Protein AF-A0A960RGB6-F1 (afdb_monomer_lite)

Foldseek 3Di:
DWKKKKKKWKKWWAQWAADPDPQQAFFKFKWFAAPVRDTDPVFDTTQDGDHHGDDTDIGMFMGTHDPRGPDIDIDGDNSGPDTDMDIDPIDMDMDDDDPCLVVVLVVLLVVLLVLLVVLLVLLPVPPDPLSVQLSVLSVVLLVVLPDAPVVVVVVVVVVPPPPPPPPPPPPPPPDPDDPDDDDPPPPPPPPPPVVVVVVVVLVVLLQSLLSSLQSSLVSQVNRPPHDLVNSLVSQLVSLVSSLVSNCSRRGHNRDPVSSVSSNNSNVVSNVVVVVVVVVVVVVVVVVD

Secondary structure (DSSP, 8-state):
--EEEEEEEEEEEEEEE--SSTTSSEEEEEEEE-TT--B--SS--EEEEE-EEEEEEEEEEEEEEPTT--EEEEEEEE-SSEEEEEEEEEEEEEEEPPTTHHHHHHHHHHHHHHHHHHHHHHHHTT--HHHHHHHHHHHHHHHHHHS-HHHHHHHHHHHTS-----------PPP---TT----------SHHHHHHHHHHHHHHHHHHHHHHHHHHHHHHH-TT--HHHHHHHHHHHHHHHHHHHHTSTT----HHHHHHHHHHHHHHHHHHHHHHHHHHHHHHHH-

Radius of gyration: 25.42 Å; chains: 1; bounding box: 61×47×82 Å

Sequence (288 aa):
GARAVHVEADIQADSIHRGDVSWKAGRIAIGFRDDQGRENYRVPHYAAVVEGTKPWNHIRATLLLPEATTRLHLLAQNSGDSGVFSLRSLSLTQYRIRASHPWIVAGLLGLALALGGWIVHTGTLKGHVAGRVTLLLAMIIVMGTLVPQPWIEWGLHRLDRPEPQPHSMEHAAPAPSAPGEIPPPTQALAPTASLLKQETHKQTHFILFLALGLSAAVACRKAPTLSTRTCLAALILFAGITELLQGISITRTPRLLDWGIDLLGATLGVGLIWWLSRIHRSISDAAS

pLDDT: mean 86.67, std 13.14, range [46.53, 98.44]

Structure (mmCIF, N/CA/C/O backbone):
data_AF-A0A960RGB6-F1
#
_entry.id   AF-A0A960RGB6-F1
#
loop_
_atom_site.group_PDB
_atom_site.id
_atom_site.type_symbol
_atom_site.label_atom_id
_atom_site.label_alt_id
_atom_site.label_comp_id
_atom_site.label_asym_id
_atom_site.label_entity_id
_atom_site.label_seq_id
_atom_site.pdbx_PDB_ins_code
_atom_site.Cartn_x
_atom_site.Cartn_y
_atom_site.Cartn_z
_atom_site.occupancy
_atom_site.B_iso_or_equiv
_atom_site.auth_seq_id
_atom_site.auth_comp_id
_atom_site.auth_asym_id
_atom_site.auth_atom_id
_atom_site.pdbx_PDB_model_num
ATOM 1 N N . GLY A 1 1 ? 18.598 -16.410 5.044 1.00 66.38 1 GLY A N 1
ATOM 2 C CA . GLY A 1 1 ? 17.878 -15.145 5.288 1.00 66.38 1 GLY A CA 1
ATOM 3 C C . GLY A 1 1 ? 17.408 -14.601 3.962 1.00 66.38 1 GLY A C 1
ATOM 4 O O . GLY A 1 1 ? 18.181 -14.668 3.010 1.00 66.38 1 GLY A O 1
ATOM 5 N N . ALA A 1 2 ? 16.167 -14.123 3.895 1.00 81.88 2 ALA A N 1
ATOM 6 C CA . ALA A 1 2 ? 15.587 -13.610 2.660 1.00 81.88 2 ALA A CA 1
ATOM 7 C C . ALA A 1 2 ? 16.461 -12.496 2.054 1.00 81.88 2 ALA A C 1
ATOM 9 O O . ALA A 1 2 ? 17.034 -11.659 2.763 1.00 81.88 2 ALA A O 1
ATOM 10 N N . ARG A 1 3 ? 16.609 -12.538 0.729 1.00 93.06 3 ARG A N 1
ATOM 11 C CA . ARG A 1 3 ? 17.404 -11.589 -0.052 1.00 93.06 3 ARG A CA 1
ATOM 12 C C . ARG A 1 3 ? 16.455 -10.708 -0.850 1.00 93.06 3 ARG A C 1
ATOM 14 O O . ARG A 1 3 ? 15.431 -11.178 -1.335 1.00 93.06 3 ARG A O 1
ATOM 21 N N . ALA A 1 4 ? 16.820 -9.446 -0.996 1.00 93.88 4 ALA A N 1
ATOM 22 C CA . ALA A 1 4 ? 16.126 -8.509 -1.861 1.00 93.88 4 ALA A CA 1
ATOM 23 C C . ALA A 1 4 ? 17.141 -7.783 -2.744 1.00 93.88 4 ALA A C 1
ATOM 25 O O . ALA A 1 4 ? 18.336 -7.743 -2.439 1.00 93.88 4 ALA A O 1
ATOM 26 N N . VAL A 1 5 ? 16.668 -7.219 -3.842 1.00 94.88 5 VAL A N 1
ATOM 27 C CA . VAL A 1 5 ? 17.441 -6.334 -4.702 1.00 94.88 5 VAL A CA 1
ATOM 28 C C . VAL A 1 5 ? 16.667 -5.044 -4.876 1.00 94.88 5 VAL A C 1
ATOM 30 O O . VAL A 1 5 ? 15.458 -5.062 -5.092 1.00 94.88 5 VAL A O 1
ATOM 33 N N . HIS A 1 6 ? 17.370 -3.934 -4.736 1.00 94.75 6 HIS A N 1
ATOM 34 C CA . HIS A 1 6 ? 16.845 -2.610 -4.987 1.00 94.75 6 HIS A CA 1
ATOM 35 C C . HIS A 1 6 ? 17.339 -2.136 -6.341 1.00 94.75 6 HIS A C 1
ATOM 37 O O . HIS A 1 6 ? 18.532 -2.224 -6.638 1.00 94.75 6 HIS A O 1
ATOM 43 N N . VAL A 1 7 ? 16.404 -1.647 -7.137 1.00 95.19 7 VAL A N 1
ATOM 44 C CA . VAL A 1 7 ? 16.639 -1.026 -8.429 1.00 95.19 7 VAL A CA 1
ATOM 45 C C . VAL A 1 7 ? 16.315 0.444 -8.274 1.00 95.19 7 VAL A C 1
ATOM 47 O O . VAL A 1 7 ? 15.188 0.784 -7.914 1.00 95.19 7 VAL A O 1
ATOM 50 N N . GLU A 1 8 ? 17.277 1.298 -8.585 1.00 97.31 8 GLU A N 1
ATOM 51 C CA . GLU A 1 8 ? 17.050 2.731 -8.743 1.00 97.31 8 GLU A CA 1
ATOM 52 C C . GLU A 1 8 ? 17.470 3.137 -10.148 1.00 97.31 8 GLU A C 1
ATOM 54 O O . GLU A 1 8 ? 18.461 2.630 -10.674 1.00 97.31 8 GLU A O 1
ATOM 59 N N . ALA A 1 9 ? 16.705 4.023 -10.774 1.00 97.81 9 ALA A N 1
ATOM 60 C CA . ALA A 1 9 ? 17.062 4.587 -12.066 1.00 97.81 9 ALA A CA 1
ATOM 61 C C . ALA A 1 9 ? 16.282 5.870 -12.330 1.00 97.81 9 ALA A C 1
ATOM 63 O O . ALA A 1 9 ? 15.184 6.051 -11.807 1.00 97.81 9 ALA A O 1
ATOM 64 N N . ASP A 1 10 ? 16.797 6.708 -13.218 1.00 98.25 10 ASP A N 1
ATOM 65 C CA . ASP A 1 10 ? 15.974 7.708 -13.882 1.00 98.25 10 ASP A CA 1
ATOM 66 C C . ASP A 1 10 ? 15.532 7.134 -15.225 1.00 98.25 10 ASP A C 1
ATOM 68 O O . ASP A 1 10 ? 16.350 6.598 -15.978 1.00 98.25 10 ASP A O 1
ATOM 72 N N . ILE A 1 11 ? 14.242 7.245 -15.526 1.00 98.12 11 ILE A N 1
ATOM 73 C CA . ILE A 1 11 ? 13.658 6.776 -16.783 1.00 98.12 11 ILE A CA 1
ATOM 74 C C . ILE A 1 11 ? 12.935 7.907 -17.499 1.00 98.12 11 ILE A C 1
ATOM 76 O O . ILE A 1 11 ? 12.344 8.776 -16.862 1.00 98.12 11 ILE A O 1
ATOM 80 N N . GLN A 1 12 ? 12.940 7.864 -18.824 1.00 98.25 12 GLN A N 1
ATOM 81 C CA . GLN A 1 12 ? 12.146 8.730 -19.686 1.00 98.25 12 GLN A CA 1
ATOM 82 C C . GLN A 1 12 ? 11.522 7.873 -20.788 1.00 98.25 12 GLN A C 1
ATOM 84 O O . GLN A 1 12 ? 12.120 6.898 -21.248 1.00 98.25 12 GLN A O 1
ATOM 89 N N . ALA A 1 13 ? 10.316 8.237 -21.204 1.00 98.31 13 ALA A N 1
ATOM 90 C CA . ALA A 1 13 ? 9.649 7.626 -22.341 1.00 98.31 13 ALA A CA 1
ATOM 91 C C . ALA A 1 13 ? 9.277 8.710 -23.345 1.00 98.31 13 ALA A C 1
ATOM 93 O O . ALA A 1 13 ? 8.756 9.754 -22.956 1.00 98.31 13 ALA A O 1
ATOM 94 N N . ASP A 1 14 ? 9.523 8.452 -24.619 1.00 98.31 14 ASP A N 1
ATOM 95 C CA . ASP A 1 14 ? 9.034 9.280 -25.710 1.00 98.31 14 ASP A CA 1
ATOM 96 C C . ASP A 1 14 ? 8.179 8.425 -26.638 1.00 98.31 14 ASP A C 1
ATOM 98 O O . ASP A 1 14 ? 8.676 7.504 -27.288 1.00 98.31 14 ASP A O 1
ATOM 102 N N . SER A 1 15 ? 6.880 8.723 -26.664 1.00 97.25 15 SER A N 1
ATOM 103 C CA . SER A 1 15 ? 5.925 8.158 -27.613 1.00 97.25 15 SER A CA 1
ATOM 104 C C . SER A 1 15 ? 5.907 6.623 -27.628 1.00 97.25 15 SER A C 1
ATOM 106 O O . SER A 1 15 ? 5.752 6.005 -28.681 1.00 97.25 15 SER A O 1
ATOM 108 N N . ILE A 1 16 ? 6.076 5.989 -26.459 1.00 97.50 16 ILE A N 1
ATOM 109 C CA . ILE A 1 16 ? 6.018 4.527 -26.339 1.00 97.50 16 ILE A CA 1
ATOM 110 C C . ILE A 1 16 ? 4.572 4.067 -26.506 1.00 97.50 16 ILE A C 1
ATOM 112 O O . ILE A 1 16 ? 3.740 4.284 -25.622 1.00 97.50 16 ILE A O 1
ATOM 116 N N . HIS A 1 17 ? 4.284 3.378 -27.605 1.00 95.88 17 HIS A N 1
ATOM 117 C CA . HIS A 1 17 ? 2.985 2.746 -27.820 1.00 95.88 17 HIS A CA 1
ATOM 118 C C . HIS A 1 17 ? 3.019 1.326 -27.260 1.00 95.88 17 HIS A C 1
ATOM 120 O O . HIS A 1 17 ? 3.867 0.515 -27.638 1.00 95.88 17 HIS A O 1
ATOM 126 N N . ARG A 1 18 ? 2.123 1.038 -26.312 1.00 94.69 18 ARG A N 1
ATOM 127 C CA . ARG A 1 18 ? 1.995 -0.299 -25.729 1.00 94.69 18 ARG A CA 1
ATOM 128 C C . ARG A 1 18 ? 1.445 -1.264 -26.783 1.00 94.69 18 ARG A C 1
ATOM 130 O O . ARG A 1 18 ? 0.496 -0.911 -27.473 1.00 94.69 18 ARG A O 1
ATOM 137 N N . GLY A 1 19 ? 2.007 -2.468 -26.845 1.00 93.19 19 GLY A N 1
ATOM 138 C CA . GLY A 1 19 ? 1.494 -3.538 -27.697 1.00 93.19 19 GLY A CA 1
ATOM 139 C C . GLY A 1 19 ? 0.230 -4.218 -27.155 1.00 93.19 19 GLY A C 1
ATOM 140 O O . GLY A 1 19 ? -0.360 -3.815 -26.152 1.00 93.19 19 GLY A O 1
ATOM 141 N N . ASP A 1 20 ? -0.149 -5.314 -27.807 1.00 91.88 20 ASP A N 1
ATOM 142 C CA . ASP A 1 20 ? -1.336 -6.146 -27.527 1.00 91.88 20 ASP A CA 1
ATOM 143 C C . ASP A 1 20 ? -1.430 -6.739 -26.103 1.00 91.88 20 ASP A C 1
ATOM 145 O O . ASP A 1 20 ? -2.502 -7.155 -25.663 1.00 91.88 20 ASP A O 1
ATOM 149 N N . VAL A 1 21 ? -0.326 -6.782 -25.359 1.00 86.62 21 VAL A N 1
ATOM 150 C CA . VAL A 1 21 ? -0.258 -7.326 -23.999 1.00 86.62 21 VAL A CA 1
ATOM 151 C C . VAL A 1 21 ? 0.369 -6.326 -23.037 1.00 86.62 21 VAL A C 1
ATOM 153 O O . VAL A 1 21 ? 1.266 -5.562 -23.387 1.00 86.62 21 VAL A O 1
ATOM 156 N N . SER A 1 22 ? -0.062 -6.359 -21.773 1.00 82.19 22 SER A N 1
ATOM 157 C CA . SER A 1 22 ? 0.300 -5.354 -20.757 1.00 82.19 22 SER A CA 1
ATOM 158 C C . SER A 1 22 ? 1.802 -5.201 -20.496 1.00 82.19 22 SER A C 1
ATOM 160 O O . SER A 1 22 ? 2.228 -4.171 -19.982 1.00 82.19 22 SER A O 1
ATOM 162 N N . TRP A 1 23 ? 2.606 -6.208 -20.840 1.00 85.06 23 TRP A N 1
ATOM 163 C CA . TRP A 1 23 ? 4.056 -6.191 -20.669 1.00 85.06 23 TRP A CA 1
ATOM 164 C C . TRP A 1 23 ? 4.828 -5.687 -21.901 1.00 85.06 23 TRP A C 1
ATOM 166 O O . TRP A 1 23 ? 6.036 -5.462 -21.789 1.00 85.06 23 TRP A O 1
ATOM 176 N N . LYS A 1 24 ? 4.176 -5.495 -23.059 1.00 94.50 24 LYS A N 1
ATOM 177 C CA . LYS A 1 24 ? 4.778 -4.909 -24.269 1.00 94.50 24 LYS A CA 1
ATOM 178 C C . LYS A 1 24 ? 4.811 -3.383 -24.169 1.00 94.50 24 LYS A C 1
ATOM 180 O O . LYS A 1 24 ? 3.993 -2.687 -24.757 1.00 94.50 24 LYS A O 1
ATOM 185 N N . ALA A 1 25 ? 5.736 -2.866 -23.370 1.00 96.81 25 ALA A N 1
ATOM 186 C CA . ALA A 1 25 ? 5.971 -1.435 -23.181 1.00 96.81 25 ALA A CA 1
ATOM 187 C C . ALA A 1 25 ? 7.452 -1.181 -22.839 1.00 96.81 25 ALA A C 1
ATOM 189 O O . ALA A 1 25 ? 8.256 -2.122 -22.800 1.00 96.81 25 ALA A O 1
ATOM 190 N N . GLY A 1 26 ? 7.820 0.072 -22.558 1.00 97.25 26 GLY A N 1
ATOM 191 C CA . GLY A 1 26 ? 9.112 0.396 -21.951 1.00 97.25 26 GLY A CA 1
ATOM 192 C C . GLY A 1 26 ? 9.167 -0.171 -20.538 1.00 97.25 26 GLY A C 1
ATOM 193 O O . GLY A 1 26 ? 8.247 0.050 -19.753 1.00 97.25 26 GLY A O 1
ATOM 194 N N . ARG A 1 27 ? 10.197 -0.941 -20.189 1.00 96.75 27 ARG A N 1
ATOM 195 C CA . ARG A 1 27 ? 10.251 -1.611 -18.884 1.00 96.75 27 ARG A CA 1
ATOM 196 C C . ARG A 1 27 ? 11.660 -1.857 -18.381 1.00 96.75 27 ARG A C 1
ATOM 198 O O . ARG A 1 27 ? 12.585 -2.095 -19.156 1.00 96.75 27 ARG A O 1
ATOM 205 N N . ILE A 1 28 ? 11.770 -1.886 -17.055 1.00 97.00 28 ILE A N 1
ATOM 206 C CA . ILE A 1 28 ? 12.916 -2.433 -16.330 1.00 97.00 28 ILE A CA 1
ATOM 207 C C . ILE A 1 28 ? 12.434 -3.662 -15.575 1.00 97.00 28 ILE A C 1
ATOM 209 O O . ILE A 1 28 ? 11.488 -3.584 -14.788 1.00 97.00 28 ILE A O 1
ATOM 213 N N . ALA A 1 29 ? 13.083 -4.792 -15.814 1.00 96.06 29 ALA A N 1
ATOM 214 C CA . ALA A 1 29 ? 12.764 -6.070 -15.205 1.00 96.06 29 ALA A CA 1
ATOM 215 C C . ALA A 1 29 ? 14.023 -6.778 -14.696 1.00 96.06 29 ALA A C 1
ATOM 217 O O . ALA A 1 29 ? 15.129 -6.505 -15.154 1.00 96.06 29 ALA A O 1
ATOM 218 N N . ILE A 1 30 ? 13.851 -7.717 -13.773 1.00 95.69 30 ILE A N 1
ATOM 219 C CA . ILE A 1 30 ? 14.902 -8.606 -13.289 1.00 95.69 30 ILE A CA 1
ATOM 220 C C . ILE A 1 30 ? 14.533 -10.046 -13.628 1.00 95.69 30 ILE A C 1
ATOM 222 O O . ILE A 1 30 ? 13.601 -10.610 -13.070 1.00 95.69 30 ILE A O 1
ATOM 226 N N . GLY A 1 31 ? 15.296 -10.671 -14.516 1.00 95.25 31 GLY A N 1
ATOM 227 C CA . GLY A 1 31 ? 15.278 -12.116 -14.686 1.00 95.25 31 GLY A CA 1
ATOM 228 C C . GLY A 1 31 ? 15.978 -12.797 -13.511 1.00 95.25 31 GLY A C 1
ATOM 229 O O . GLY A 1 31 ? 17.135 -12.495 -13.212 1.00 95.25 31 GLY A O 1
ATOM 230 N N . PHE A 1 32 ? 15.287 -13.729 -12.860 1.00 95.75 32 PHE A N 1
ATOM 231 C CA . PHE A 1 32 ? 15.858 -14.597 -11.832 1.00 95.75 32 PHE A CA 1
ATOM 232 C C . PHE A 1 32 ? 16.220 -15.939 -12.466 1.00 95.75 32 PHE A C 1
ATOM 234 O O . PHE A 1 32 ? 15.347 -16.567 -13.063 1.00 95.75 32 PHE A O 1
ATOM 241 N N . ARG A 1 33 ? 17.475 -16.387 -12.340 1.00 97.12 33 ARG A N 1
ATOM 242 C CA . ARG A 1 33 ? 17.907 -17.717 -12.798 1.00 97.12 33 ARG A CA 1
ATOM 243 C C . ARG A 1 33 ? 18.400 -18.573 -11.640 1.00 97.12 33 ARG A C 1
ATOM 245 O O . ARG A 1 33 ? 19.120 -18.077 -10.766 1.00 97.12 33 ARG A O 1
ATOM 252 N N . ASP A 1 34 ? 18.007 -19.842 -11.646 1.00 96.06 34 ASP A N 1
ATOM 253 C CA . ASP A 1 34 ? 18.515 -20.846 -10.710 1.00 96.06 34 ASP A CA 1
ATOM 254 C C . ASP A 1 34 ? 19.891 -21.395 -11.130 1.00 96.06 34 ASP A C 1
ATOM 256 O O . ASP A 1 34 ? 20.494 -20.952 -12.111 1.00 96.06 34 ASP A O 1
ATOM 260 N N . ASP A 1 35 ? 20.445 -22.309 -10.336 1.00 96.56 35 ASP A N 1
ATOM 261 C CA . ASP A 1 35 ? 21.713 -23.001 -10.608 1.00 96.56 35 ASP A CA 1
ATOM 262 C C . ASP A 1 35 ? 21.696 -23.829 -11.905 1.00 96.56 35 ASP A C 1
ATOM 264 O O . ASP A 1 35 ? 22.734 -23.979 -12.549 1.00 96.56 35 ASP A O 1
ATOM 268 N N . GLN A 1 36 ? 20.518 -24.288 -12.331 1.00 96.94 36 GLN A N 1
ATOM 269 C CA . GLN A 1 36 ? 20.283 -24.980 -13.600 1.00 96.94 36 GLN A CA 1
ATOM 270 C C . GLN A 1 36 ? 20.091 -24.017 -14.784 1.00 96.94 36 GLN A C 1
ATOM 272 O O . GLN A 1 36 ? 19.893 -24.455 -15.916 1.00 96.94 36 GLN A O 1
ATOM 277 N N . GLY A 1 37 ? 20.144 -22.702 -14.548 1.00 95.50 37 GLY A N 1
ATOM 278 C CA . GLY A 1 37 ? 19.942 -21.677 -15.569 1.00 95.50 37 GLY A CA 1
ATOM 279 C C . GLY A 1 37 ? 18.481 -21.468 -15.975 1.00 95.50 37 GLY A C 1
ATOM 280 O O . GLY A 1 37 ? 18.232 -20.728 -16.927 1.00 95.50 37 GLY A O 1
ATOM 281 N N . ARG A 1 38 ? 17.516 -22.071 -15.269 1.00 95.81 38 ARG A N 1
ATOM 282 C CA . ARG A 1 38 ? 16.085 -21.901 -15.541 1.00 95.81 38 ARG A CA 1
ATOM 283 C C . ARG A 1 38 ? 15.617 -20.547 -15.037 1.00 95.81 38 ARG A C 1
ATOM 285 O O . ARG A 1 38 ? 15.926 -20.140 -13.917 1.00 95.81 38 ARG A O 1
ATOM 292 N N . GLU A 1 39 ? 14.841 -19.860 -15.863 1.00 94.38 39 GLU A N 1
ATOM 293 C CA . GLU A 1 39 ? 14.277 -18.559 -15.523 1.00 94.38 39 GLU A CA 1
ATOM 294 C C . GLU A 1 39 ? 13.015 -18.705 -14.667 1.00 94.38 39 GLU A C 1
ATOM 296 O O . GLU A 1 39 ? 12.155 -19.549 -14.924 1.00 94.38 39 GLU A O 1
ATOM 301 N N . ASN A 1 40 ? 12.882 -17.859 -13.646 1.00 91.50 40 ASN A N 1
ATOM 302 C CA . ASN A 1 40 ? 11.713 -17.814 -12.779 1.00 91.50 40 ASN A CA 1
ATOM 303 C C . ASN A 1 40 ? 10.983 -16.473 -12.907 1.00 91.50 40 ASN A C 1
ATOM 305 O O . ASN A 1 40 ? 11.293 -15.510 -12.212 1.00 91.50 40 ASN A O 1
ATOM 309 N N . TYR A 1 41 ? 9.957 -16.446 -13.755 1.00 87.62 41 TYR A N 1
ATOM 310 C CA . TYR A 1 41 ? 9.075 -15.288 -13.947 1.00 87.62 41 TYR A CA 1
ATOM 311 C C . TYR A 1 41 ? 7.794 -15.335 -13.101 1.00 87.62 41 TYR A C 1
ATOM 313 O O . TYR A 1 41 ? 6.915 -14.491 -13.268 1.00 87.62 41 TYR A O 1
ATOM 321 N N . ARG A 1 42 ? 7.652 -16.322 -12.200 1.00 85.81 42 ARG A N 1
ATOM 322 C CA . ARG A 1 42 ? 6.442 -16.487 -11.369 1.00 85.81 42 ARG A CA 1
ATOM 323 C C . ARG A 1 42 ? 6.375 -15.498 -10.211 1.00 85.81 42 ARG A C 1
ATOM 325 O O . ARG A 1 42 ? 5.312 -15.306 -9.630 1.00 85.81 42 ARG A O 1
ATOM 332 N N . VAL A 1 43 ? 7.509 -14.903 -9.860 1.00 86.12 43 VAL A N 1
ATOM 333 C CA . VAL A 1 43 ? 7.601 -13.863 -8.839 1.00 86.12 43 VAL A CA 1
ATOM 334 C C . VAL A 1 43 ? 7.574 -12.472 -9.483 1.00 86.12 43 VAL A C 1
ATOM 336 O O . VAL A 1 43 ? 7.924 -12.331 -10.661 1.00 86.12 43 VAL A O 1
ATOM 339 N N . PRO A 1 44 ? 7.169 -11.433 -8.734 1.00 87.25 44 PRO A N 1
ATOM 340 C CA . PRO A 1 44 ? 7.250 -10.053 -9.201 1.00 87.25 44 PRO A CA 1
ATOM 341 C C . PRO A 1 44 ? 8.674 -9.724 -9.645 1.00 87.25 44 PRO A C 1
ATOM 343 O O . PRO A 1 44 ? 9.620 -9.875 -8.874 1.00 87.25 44 PRO A O 1
ATOM 346 N N . HIS A 1 45 ? 8.816 -9.298 -10.897 1.00 92.81 45 HIS A N 1
ATOM 347 C CA . HIS A 1 45 ? 10.115 -9.085 -11.530 1.00 92.81 45 HIS A CA 1
ATOM 348 C C . HIS A 1 45 ? 10.227 -7.746 -12.261 1.00 92.81 45 HIS A C 1
ATOM 350 O O . HIS A 1 45 ? 11.272 -7.466 -12.832 1.00 92.81 45 HIS A O 1
ATOM 356 N N . TYR A 1 46 ? 9.192 -6.907 -12.257 1.00 92.88 46 TYR A N 1
ATOM 357 C CA . TYR A 1 46 ? 9.242 -5.581 -12.874 1.00 92.88 46 TYR A CA 1
ATOM 358 C C . TYR A 1 46 ? 9.606 -4.524 -11.833 1.00 92.88 46 TYR A C 1
ATOM 360 O O . TYR A 1 46 ? 8.950 -4.421 -10.801 1.00 92.88 46 TYR A O 1
ATOM 368 N N . ALA A 1 47 ? 10.637 -3.731 -12.119 1.00 93.50 47 ALA A N 1
ATOM 369 C CA . ALA A 1 47 ? 10.964 -2.530 -11.357 1.00 93.50 47 ALA A CA 1
ATOM 370 C C . ALA A 1 47 ? 10.181 -1.312 -11.869 1.00 93.50 47 ALA A C 1
ATOM 372 O O . ALA A 1 47 ? 9.777 -0.461 -11.082 1.00 93.50 47 ALA A O 1
ATOM 373 N N . ALA A 1 48 ? 9.943 -1.238 -13.182 1.00 94.31 48 ALA A N 1
ATOM 374 C CA . ALA A 1 48 ? 9.103 -0.213 -13.790 1.00 94.31 48 ALA A CA 1
ATOM 375 C C . ALA A 1 48 ? 8.515 -0.673 -15.126 1.00 94.31 48 ALA A C 1
ATOM 377 O O . ALA A 1 48 ? 9.134 -1.453 -15.852 1.00 94.31 48 ALA A O 1
ATOM 378 N N . VAL A 1 49 ? 7.346 -0.122 -15.453 1.00 94.00 49 VAL A N 1
ATOM 379 C CA . VAL A 1 49 ? 6.696 -0.200 -16.766 1.00 94.00 49 VAL A CA 1
ATOM 380 C C . VAL A 1 49 ? 6.228 1.211 -17.128 1.00 94.00 49 VAL A C 1
ATOM 382 O O . VAL A 1 49 ? 5.624 1.896 -16.300 1.00 94.00 49 VAL A O 1
ATOM 385 N N . VAL A 1 50 ? 6.538 1.671 -18.336 1.00 95.56 50 VAL A N 1
ATOM 386 C CA . VAL A 1 50 ? 6.248 3.019 -18.824 1.00 95.56 50 VAL A CA 1
ATOM 387 C C . VAL A 1 50 ? 5.716 2.982 -20.254 1.00 95.56 50 VAL A C 1
ATOM 389 O O . VAL A 1 50 ? 6.143 2.183 -21.083 1.00 95.56 50 VAL A O 1
ATOM 392 N N . GLU A 1 51 ? 4.772 3.874 -20.523 1.00 95.62 51 GLU A N 1
ATOM 393 C CA . GLU A 1 51 ? 4.098 4.052 -21.804 1.00 95.62 51 GLU A CA 1
ATOM 394 C C . GLU A 1 51 ? 3.860 5.539 -22.073 1.00 95.62 51 GLU A C 1
ATOM 396 O O . GLU A 1 51 ? 3.943 6.363 -21.151 1.00 95.62 51 GLU A O 1
ATOM 401 N N . GLY A 1 52 ? 3.529 5.854 -23.323 1.00 95.44 52 GLY A N 1
ATOM 402 C CA . GLY A 1 52 ? 3.328 7.208 -23.813 1.00 95.44 52 GLY A CA 1
ATOM 403 C C . GLY A 1 52 ? 4.608 8.037 -23.760 1.00 95.44 52 GLY A C 1
ATOM 404 O O . GLY A 1 52 ? 5.721 7.510 -23.824 1.00 95.44 52 GLY A O 1
ATOM 405 N N . THR A 1 53 ? 4.428 9.347 -23.622 1.00 96.62 53 THR A N 1
ATOM 406 C CA . THR A 1 53 ? 5.517 10.300 -23.404 1.00 96.62 53 THR A CA 1
ATOM 407 C C . THR A 1 53 ? 5.526 10.708 -21.940 1.00 96.62 53 THR A C 1
ATOM 409 O O . THR A 1 53 ? 4.552 11.271 -21.438 1.00 96.62 53 THR A O 1
ATOM 412 N N . LYS A 1 54 ? 6.625 10.426 -21.237 1.00 95.81 54 LYS A N 1
ATOM 413 C CA . LYS A 1 54 ? 6.835 10.833 -19.846 1.00 95.81 54 LYS A CA 1
ATOM 414 C C . LYS A 1 54 ? 8.186 11.524 -19.708 1.00 95.81 54 LYS A C 1
ATOM 416 O O . LYS A 1 54 ? 9.174 10.992 -20.219 1.00 95.81 54 LYS A O 1
ATOM 421 N N . PRO A 1 55 ? 8.255 12.670 -19.004 1.00 97.50 55 PRO A N 1
ATOM 422 C CA . PRO A 1 55 ? 9.531 13.306 -18.705 1.00 97.50 55 PRO A CA 1
ATOM 423 C C . PRO A 1 55 ? 10.391 12.392 -17.824 1.00 97.50 55 PRO A C 1
ATOM 425 O O . PRO A 1 55 ? 9.911 11.381 -17.304 1.00 97.50 55 PRO A O 1
ATOM 428 N N . TRP A 1 56 ? 11.656 12.772 -17.635 1.00 98.19 56 TRP A N 1
ATOM 429 C CA . TRP A 1 56 ? 12.538 12.093 -16.689 1.00 98.19 56 TRP A CA 1
ATOM 430 C C . TRP A 1 56 ? 11.870 11.966 -15.320 1.00 98.19 56 TRP A C 1
ATOM 432 O O . TRP A 1 56 ? 11.497 12.965 -14.707 1.00 98.19 56 TRP A O 1
ATOM 442 N N . ASN A 1 57 ? 11.747 10.732 -14.847 1.00 95.44 57 ASN A N 1
ATOM 443 C CA . ASN A 1 57 ? 11.238 10.416 -13.527 1.00 95.44 57 ASN A CA 1
ATOM 444 C C . ASN A 1 57 ? 12.173 9.431 -12.831 1.00 95.44 57 ASN A C 1
ATOM 446 O O . ASN A 1 57 ? 12.627 8.459 -13.437 1.00 95.44 57 ASN A O 1
ATOM 450 N N . HIS A 1 58 ? 12.417 9.674 -11.550 1.00 95.88 58 HIS A N 1
ATOM 451 C CA . HIS A 1 58 ? 13.197 8.777 -10.718 1.00 95.88 58 HIS A CA 1
ATOM 452 C C . HIS A 1 58 ? 12.313 7.628 -10.231 1.00 95.88 58 HIS A C 1
ATOM 454 O O . HIS A 1 58 ? 11.226 7.846 -9.690 1.00 95.88 58 HIS A O 1
ATOM 460 N N . ILE A 1 59 ? 12.778 6.399 -10.409 1.00 94.62 59 ILE A N 1
ATOM 461 C CA . ILE A 1 59 ? 12.106 5.196 -9.931 1.00 94.62 59 ILE A CA 1
ATOM 462 C C . ILE A 1 59 ? 12.944 4.500 -8.868 1.00 94.62 59 ILE A C 1
ATOM 464 O O . ILE A 1 59 ? 14.174 4.512 -8.907 1.00 94.62 59 ILE A O 1
ATOM 468 N N . ARG A 1 60 ? 12.250 3.843 -7.940 1.00 94.38 60 ARG A N 1
ATOM 469 C CA . ARG A 1 60 ? 12.839 2.949 -6.945 1.00 94.38 60 ARG A CA 1
ATOM 470 C C . ARG A 1 60 ? 11.944 1.739 -6.779 1.00 94.38 60 ARG A C 1
ATOM 472 O O . ARG A 1 60 ? 10.741 1.893 -6.572 1.00 94.38 60 ARG A O 1
ATOM 479 N N . ALA A 1 61 ? 12.523 0.550 -6.847 1.00 90.19 61 ALA A N 1
ATOM 480 C CA . ALA A 1 61 ? 11.795 -0.694 -6.658 1.00 90.19 61 ALA A CA 1
ATOM 481 C C . ALA A 1 61 ? 12.627 -1.681 -5.848 1.00 90.19 61 ALA A C 1
ATOM 483 O O . ALA A 1 61 ? 13.819 -1.841 -6.089 1.00 90.19 61 ALA A O 1
ATOM 484 N N . THR A 1 62 ? 11.986 -2.380 -4.915 1.00 91.00 62 THR A N 1
ATOM 485 C CA . THR A 1 62 ? 12.611 -3.475 -4.170 1.00 91.00 62 THR A CA 1
ATOM 486 C C . THR A 1 62 ? 11.926 -4.778 -4.542 1.00 91.00 62 THR A C 1
ATOM 488 O O . THR A 1 62 ? 10.719 -4.934 -4.365 1.00 91.00 62 THR A O 1
ATOM 491 N N . LEU A 1 63 ? 12.706 -5.722 -5.059 1.00 91.00 63 LEU A N 1
ATOM 492 C CA . LEU A 1 63 ? 12.236 -7.025 -5.506 1.00 91.00 63 LEU A CA 1
ATOM 493 C C . LEU A 1 63 ? 12.819 -8.113 -4.605 1.00 91.00 63 LEU A C 1
ATOM 495 O O . LEU A 1 63 ? 14.016 -8.135 -4.315 1.00 91.00 63 LEU A O 1
ATOM 499 N N . LEU A 1 64 ? 11.960 -9.020 -4.148 1.00 91.81 64 LEU A N 1
ATOM 500 C CA . LEU A 1 64 ? 12.370 -10.200 -3.394 1.00 91.81 64 LEU A CA 1
ATOM 501 C C . LEU A 1 64 ? 13.071 -11.195 -4.318 1.00 91.81 64 LEU A C 1
ATOM 503 O O . LEU A 1 64 ? 12.543 -11.528 -5.375 1.00 91.81 64 LEU A O 1
ATOM 507 N N . LEU A 1 65 ? 14.232 -11.704 -3.901 1.00 93.56 65 LEU A N 1
ATOM 508 C CA . LEU A 1 65 ? 14.901 -12.782 -4.622 1.00 93.56 65 LEU A CA 1
ATOM 509 C C . LEU A 1 65 ? 14.305 -14.121 -4.183 1.00 93.56 65 LEU A C 1
ATOM 511 O O . LEU A 1 65 ? 14.343 -14.428 -2.986 1.00 93.56 65 LEU A O 1
ATOM 515 N N . PRO A 1 66 ? 13.846 -14.961 -5.127 1.00 93.56 66 PRO A N 1
ATOM 516 C CA . PRO A 1 66 ? 13.590 -16.368 -4.849 1.00 93.56 66 PRO A CA 1
ATOM 517 C C . PRO A 1 66 ? 14.825 -17.038 -4.241 1.00 93.56 66 PRO A C 1
ATOM 519 O O . PRO A 1 66 ? 15.946 -16.764 -4.675 1.00 93.56 66 PRO A O 1
ATOM 522 N N . GLU A 1 67 ? 14.632 -17.948 -3.285 1.00 92.38 67 GLU A N 1
ATOM 523 C CA . GLU A 1 67 ? 15.742 -18.608 -2.580 1.00 92.38 67 GLU A CA 1
ATOM 524 C C . GLU A 1 67 ? 16.690 -19.360 -3.524 1.00 92.38 67 GLU A C 1
ATOM 526 O O . GLU A 1 67 ? 17.902 -19.319 -3.330 1.00 92.38 67 GLU A O 1
ATOM 531 N N . ALA A 1 68 ? 16.150 -19.954 -4.593 1.00 94.19 68 ALA A N 1
ATOM 532 C CA . ALA A 1 68 ? 16.914 -20.677 -5.609 1.00 94.19 68 ALA A CA 1
ATOM 533 C C . ALA A 1 68 ? 17.733 -19.773 -6.556 1.00 94.19 68 ALA A C 1
ATOM 535 O O . ALA A 1 68 ? 18.436 -20.278 -7.424 1.00 94.19 68 ALA A O 1
ATOM 536 N N . THR A 1 69 ? 17.644 -18.444 -6.437 1.00 96.00 69 THR A N 1
ATOM 537 C CA . THR A 1 69 ? 18.281 -17.522 -7.389 1.00 96.00 69 THR A CA 1
ATOM 538 C C . THR A 1 69 ? 19.796 -17.491 -7.214 1.00 96.00 69 THR A C 1
ATOM 540 O O . THR A 1 69 ? 20.310 -17.000 -6.201 1.00 96.00 69 THR A O 1
ATOM 543 N N . THR A 1 70 ? 20.517 -17.921 -8.247 1.00 95.56 70 THR A N 1
ATOM 544 C CA . THR A 1 70 ? 21.983 -17.850 -8.308 1.00 95.56 70 THR A CA 1
ATOM 545 C C . THR A 1 70 ? 22.473 -16.722 -9.208 1.00 95.56 70 THR A C 1
ATOM 547 O O . THR A 1 70 ? 23.536 -16.161 -8.946 1.00 95.56 70 THR A O 1
ATOM 550 N N . ARG A 1 71 ? 21.695 -16.339 -10.231 1.00 95.88 71 ARG A N 1
ATOM 551 C CA . ARG A 1 71 ? 22.041 -15.261 -11.170 1.00 95.88 71 ARG A CA 1
ATOM 552 C C . ARG A 1 71 ? 20.875 -14.293 -11.359 1.00 95.88 71 ARG A C 1
ATOM 554 O O . ARG A 1 71 ? 19.712 -14.697 -11.381 1.00 95.88 71 ARG A O 1
ATOM 561 N N . LEU A 1 72 ? 21.210 -13.013 -11.511 1.00 95.62 72 LEU A N 1
ATOM 562 C CA . LEU A 1 72 ? 20.273 -11.924 -11.782 1.00 95.62 72 LEU A CA 1
ATOM 563 C C . LEU A 1 72 ? 20.579 -11.317 -13.145 1.00 95.62 72 LEU A C 1
ATOM 565 O O . LEU A 1 72 ? 21.738 -11.060 -13.460 1.00 95.62 72 LEU A O 1
ATOM 569 N N . HIS A 1 73 ? 19.540 -11.083 -13.937 1.00 94.81 73 HIS A N 1
ATOM 570 C CA . HIS A 1 73 ? 19.636 -10.434 -15.237 1.00 94.81 73 HIS A CA 1
ATOM 571 C C . HIS A 1 73 ? 18.793 -9.168 -15.198 1.00 94.81 73 HIS A C 1
ATOM 573 O O . HIS A 1 73 ? 17.570 -9.244 -15.162 1.00 94.81 73 HIS A O 1
ATOM 579 N N . LEU A 1 74 ? 19.433 -8.005 -15.189 1.00 95.75 74 LEU A N 1
ATOM 580 C CA . LEU A 1 74 ? 18.720 -6.739 -15.294 1.00 95.75 74 LEU A CA 1
ATOM 581 C C . LEU A 1 74 ? 18.415 -6.464 -16.768 1.00 95.75 74 LEU A C 1
ATOM 583 O O . LEU A 1 74 ? 19.315 -6.437 -17.603 1.00 95.75 74 LEU A O 1
ATOM 587 N N . LEU A 1 75 ? 17.138 -6.295 -17.080 1.00 96.38 75 LEU A N 1
ATOM 588 C CA . LEU A 1 75 ? 16.615 -6.114 -18.425 1.00 96.38 75 LEU A CA 1
ATOM 589 C C . LEU A 1 75 ? 15.993 -4.723 -18.506 1.00 96.38 75 LEU A C 1
ATOM 591 O O . LEU A 1 75 ? 14.977 -4.473 -17.864 1.00 96.38 75 LEU A O 1
ATOM 595 N N . ALA A 1 76 ? 16.576 -3.835 -19.303 1.00 97.12 76 ALA A N 1
ATOM 596 C CA . ALA A 1 76 ? 15.961 -2.574 -19.700 1.00 97.12 76 ALA A CA 1
ATOM 597 C C . ALA A 1 7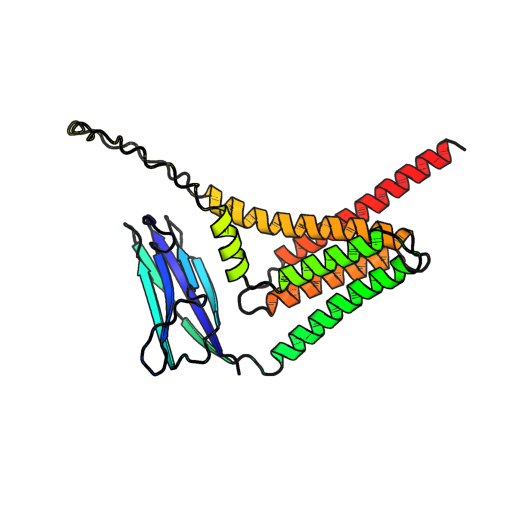6 ? 15.613 -2.676 -21.185 1.00 97.12 76 ALA A C 1
ATOM 599 O O . ALA A 1 76 ? 16.500 -2.872 -22.011 1.00 97.12 76 ALA A O 1
ATOM 600 N N . GLN A 1 77 ? 14.326 -2.619 -21.520 1.00 97.38 77 GLN A N 1
ATOM 601 C CA . GLN A 1 77 ? 13.864 -2.871 -22.886 1.00 97.38 77 GLN A CA 1
ATOM 602 C C . GLN A 1 77 ? 12.639 -2.030 -23.226 1.00 97.38 77 GLN A C 1
ATOM 604 O O . GLN A 1 77 ? 11.750 -1.861 -22.391 1.00 97.38 77 GLN A O 1
ATOM 609 N N . ASN A 1 78 ? 12.571 -1.562 -24.471 1.00 97.94 78 ASN A N 1
ATOM 610 C CA . ASN A 1 78 ? 11.306 -1.186 -25.083 1.00 97.94 78 ASN A CA 1
ATOM 611 C C . ASN A 1 78 ? 10.751 -2.416 -25.804 1.00 97.94 78 ASN A C 1
ATOM 613 O O . ASN A 1 78 ? 11.297 -2.833 -26.820 1.00 97.94 78 ASN A O 1
ATOM 617 N N . SER A 1 79 ? 9.710 -3.026 -25.241 1.00 97.06 79 SER A N 1
ATOM 618 C CA . SER A 1 79 ? 8.961 -4.105 -25.897 1.00 97.06 79 SER A CA 1
ATOM 619 C C . SER A 1 79 ? 7.629 -3.611 -26.474 1.00 97.06 79 SER A C 1
ATOM 621 O O . SER A 1 79 ? 6.788 -4.442 -26.803 1.00 97.06 79 SER A O 1
ATOM 623 N N . GLY A 1 80 ? 7.398 -2.294 -26.504 1.00 96.62 80 GLY A N 1
ATOM 624 C CA . GLY A 1 80 ? 6.242 -1.691 -27.163 1.00 96.62 80 GLY A CA 1
ATOM 625 C C . GLY A 1 80 ? 6.373 -1.712 -28.684 1.00 96.62 80 GLY A C 1
ATOM 626 O O . GLY A 1 80 ? 7.415 -2.078 -29.227 1.00 96.62 80 GLY A O 1
ATOM 627 N N . ASP A 1 81 ? 5.313 -1.290 -29.363 1.00 97.12 81 ASP A N 1
ATOM 628 C CA . ASP A 1 81 ? 5.244 -1.296 -30.827 1.00 97.12 81 ASP A CA 1
ATOM 629 C C . ASP A 1 81 ? 6.069 -0.153 -31.445 1.00 97.12 81 ASP A C 1
ATOM 631 O O . ASP A 1 81 ? 6.481 -0.226 -32.602 1.00 97.12 81 ASP A O 1
ATOM 635 N N . SER A 1 82 ? 6.325 0.915 -30.681 1.00 97.06 82 SER A N 1
ATOM 636 C CA . SER A 1 82 ? 7.133 2.062 -31.109 1.00 97.06 82 SER A CA 1
ATOM 637 C C . SER A 1 82 ? 7.654 2.894 -29.924 1.00 97.06 82 SER A C 1
ATOM 639 O O . SER A 1 82 ? 7.447 2.548 -28.755 1.00 97.06 82 SER A O 1
ATOM 641 N N . GLY A 1 83 ? 8.351 3.992 -30.232 1.00 97.56 83 GLY A N 1
ATOM 642 C CA . GLY A 1 83 ? 8.843 4.976 -29.265 1.00 97.56 83 GLY A CA 1
ATOM 643 C C . GLY A 1 83 ? 10.248 4.701 -28.731 1.00 97.56 83 GLY A C 1
ATOM 644 O O . GLY A 1 83 ? 10.919 3.738 -29.111 1.00 97.56 83 GLY A O 1
ATOM 645 N N . VAL A 1 84 ? 10.698 5.568 -27.825 1.00 98.31 84 VAL A N 1
ATOM 646 C CA . VAL A 1 84 ? 12.035 5.520 -27.224 1.00 98.31 84 VAL A CA 1
ATOM 647 C C . VAL A 1 84 ? 11.920 5.391 -25.712 1.00 98.31 84 VAL A C 1
ATOM 649 O O . VAL A 1 84 ? 11.234 6.169 -25.050 1.00 98.31 84 VAL A O 1
ATOM 652 N N . PHE A 1 85 ? 12.625 4.404 -25.160 1.00 98.12 85 PHE A N 1
ATOM 653 C CA . PHE A 1 85 ? 12.799 4.234 -23.723 1.00 98.12 85 PHE A CA 1
ATOM 654 C C . PHE A 1 85 ? 14.233 4.600 -23.346 1.00 98.12 85 PHE A C 1
ATOM 656 O O . PHE A 1 85 ? 15.173 3.904 -23.732 1.00 98.12 85 PHE A O 1
ATOM 663 N N . SER A 1 86 ? 14.391 5.685 -22.593 1.00 98.44 86 SER A N 1
ATOM 664 C CA . SER A 1 86 ? 15.690 6.202 -22.166 1.00 98.44 86 SER A CA 1
ATOM 665 C C . SER A 1 86 ? 15.910 5.932 -20.682 1.00 98.44 86 SER A C 1
ATOM 667 O O . SER A 1 86 ? 15.002 6.074 -19.861 1.00 98.44 86 SER A O 1
ATOM 669 N N . LEU A 1 87 ? 17.141 5.562 -20.336 1.00 98.12 87 LEU A N 1
ATOM 670 C CA . LEU A 1 87 ? 17.551 5.181 -18.988 1.00 98.12 87 LEU A CA 1
ATOM 671 C C . LEU A 1 87 ? 18.852 5.889 -18.623 1.00 98.12 87 LEU A C 1
ATOM 673 O O . LEU A 1 87 ? 19.772 5.948 -19.438 1.00 98.12 87 LEU A O 1
ATOM 677 N N . ARG A 1 88 ? 18.964 6.361 -17.382 1.00 98.25 88 ARG A N 1
ATOM 678 C CA . ARG A 1 88 ? 20.241 6.788 -16.797 1.00 98.25 88 ARG A CA 1
ATOM 679 C C . ARG A 1 88 ? 20.275 6.506 -15.298 1.00 98.25 88 ARG A C 1
ATOM 681 O O . ARG A 1 88 ? 19.256 6.165 -14.702 1.00 98.25 88 ARG A O 1
ATOM 688 N N . SER A 1 89 ? 21.459 6.640 -14.703 1.00 97.56 89 SER A N 1
ATOM 689 C CA . SER A 1 89 ? 21.655 6.483 -13.253 1.00 97.56 89 SER A CA 1
ATOM 690 C C . SER A 1 89 ? 21.196 5.115 -12.719 1.00 97.56 89 SER A C 1
ATOM 692 O O . SER A 1 89 ? 20.697 5.024 -11.601 1.00 97.56 89 SER A O 1
ATOM 694 N N . LEU A 1 90 ? 21.320 4.053 -13.526 1.00 97.25 90 LEU A N 1
ATOM 695 C CA . LEU A 1 90 ? 20.872 2.716 -13.142 1.00 97.25 90 LEU A CA 1
ATOM 696 C C . LEU A 1 90 ? 21.764 2.152 -12.034 1.00 97.25 90 LEU A C 1
ATOM 698 O O . LEU A 1 90 ? 22.963 1.957 -12.231 1.00 97.25 90 LEU A O 1
ATOM 702 N N . SER A 1 91 ? 2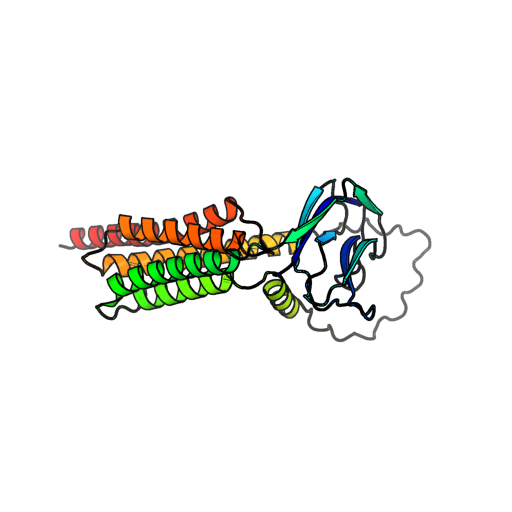1.156 1.843 -10.897 1.00 97.06 91 SER A N 1
ATOM 703 C CA . SER A 1 91 ? 21.805 1.228 -9.748 1.00 97.06 91 SER A CA 1
ATOM 704 C C . SER A 1 91 ? 21.074 -0.046 -9.352 1.00 97.06 91 SER A C 1
ATOM 706 O O . SER A 1 91 ? 19.842 -0.103 -9.327 1.00 97.06 91 SER A O 1
ATOM 708 N N . LEU A 1 92 ? 21.854 -1.077 -9.037 1.00 96.31 92 LEU A N 1
ATOM 709 C CA . LEU A 1 92 ? 21.361 -2.361 -8.568 1.00 96.31 92 LEU A CA 1
ATOM 710 C C . LEU A 1 92 ? 22.082 -2.717 -7.272 1.00 96.31 92 LEU A C 1
ATOM 712 O O . LEU A 1 92 ? 23.249 -3.103 -7.289 1.00 96.31 92 LEU A O 1
ATOM 716 N N . THR A 1 93 ? 21.380 -2.611 -6.147 1.00 95.94 93 THR A N 1
ATOM 717 C CA . THR A 1 93 ? 21.961 -2.880 -4.827 1.00 95.94 93 THR A CA 1
ATOM 718 C C . THR A 1 93 ? 21.294 -4.092 -4.196 1.00 95.94 93 THR A C 1
ATOM 720 O O . THR A 1 93 ? 20.072 -4.157 -4.074 1.00 95.94 93 THR A O 1
ATOM 723 N N . GLN A 1 94 ? 22.083 -5.081 -3.778 1.00 94.12 94 GLN A N 1
ATOM 724 C CA . GLN A 1 94 ? 21.556 -6.247 -3.075 1.00 94.12 94 GLN A CA 1
ATOM 725 C C . GLN A 1 94 ? 21.426 -5.967 -1.572 1.00 94.12 94 GLN A C 1
ATOM 727 O O . GLN A 1 94 ? 22.373 -5.521 -0.930 1.00 94.12 94 GLN A O 1
ATOM 732 N N . TYR A 1 95 ? 20.289 -6.345 -0.990 1.00 91.56 95 TYR A N 1
ATOM 733 C CA . TYR A 1 95 ? 20.028 -6.262 0.444 1.00 91.56 95 TYR A CA 1
ATOM 734 C C . TYR A 1 95 ? 19.810 -7.646 1.046 1.00 91.56 95 TYR A C 1
ATOM 736 O O . TYR A 1 95 ? 19.256 -8.565 0.435 1.00 91.56 95 TYR A O 1
ATOM 744 N N . ARG A 1 96 ? 20.233 -7.784 2.301 1.00 92.38 96 ARG A N 1
ATOM 745 C CA . ARG A 1 96 ? 19.834 -8.889 3.169 1.00 92.38 96 ARG A CA 1
ATOM 746 C C . ARG A 1 96 ? 18.782 -8.382 4.135 1.00 92.38 96 ARG A C 1
ATOM 748 O O . ARG A 1 96 ? 19.005 -7.391 4.828 1.00 92.38 96 ARG A O 1
ATOM 755 N N . ILE A 1 97 ? 17.657 -9.083 4.201 1.00 88.94 97 ILE A N 1
ATOM 756 C CA . ILE A 1 97 ? 16.633 -8.791 5.197 1.00 88.94 97 ILE A CA 1
ATOM 757 C C . ILE A 1 97 ? 17.196 -9.179 6.563 1.00 88.94 97 ILE A C 1
ATOM 759 O O . ILE A 1 97 ? 17.701 -10.291 6.748 1.00 88.94 97 ILE A O 1
ATOM 763 N N . ARG A 1 98 ? 17.160 -8.235 7.508 1.00 91.50 98 ARG A N 1
ATOM 764 C CA . ARG A 1 98 ? 17.649 -8.459 8.873 1.00 91.50 98 ARG A CA 1
ATOM 765 C C . ARG A 1 98 ? 16.850 -9.588 9.520 1.00 91.50 98 ARG A C 1
ATOM 767 O O . ARG A 1 98 ? 15.633 -9.638 9.378 1.00 91.50 98 ARG A O 1
ATOM 774 N N . ALA A 1 99 ? 17.515 -10.441 10.297 1.00 91.88 99 ALA A N 1
ATOM 775 C CA . ALA A 1 99 ? 16.854 -11.525 11.032 1.00 91.88 99 ALA A CA 1
ATOM 776 C C . ALA A 1 99 ? 15.792 -11.021 12.033 1.00 91.88 99 ALA A C 1
ATOM 778 O O . ALA A 1 99 ? 14.887 -11.765 12.397 1.00 91.88 99 ALA A O 1
ATOM 779 N N . SER A 1 100 ? 15.874 -9.750 12.445 1.00 91.94 100 SER A N 1
ATOM 780 C CA . SER A 1 100 ? 14.885 -9.088 13.300 1.00 91.94 100 SER A CA 1
ATOM 781 C C . SER A 1 100 ? 13.608 -8.653 12.576 1.00 91.94 100 SER A C 1
ATOM 783 O O . SER A 1 100 ? 12.613 -8.384 13.240 1.00 91.94 100 SER A O 1
ATOM 785 N N . HIS A 1 101 ? 13.601 -8.584 11.239 1.00 89.25 101 HIS A N 1
ATOM 786 C CA . HIS A 1 101 ? 12.443 -8.137 10.455 1.00 89.25 101 HIS A CA 1
ATOM 787 C C . HIS A 1 101 ? 11.136 -8.883 10.787 1.00 89.25 101 HIS A C 1
ATOM 789 O O . HIS A 1 101 ? 10.173 -8.194 11.125 1.00 89.25 101 HIS A O 1
ATOM 795 N N . PRO A 1 102 ? 11.072 -10.234 10.807 1.00 88.81 102 PRO A N 1
ATOM 796 C CA . PRO A 1 102 ? 9.831 -10.936 11.146 1.00 88.81 102 PRO A CA 1
ATOM 797 C C . PRO A 1 102 ? 9.335 -10.619 12.561 1.00 88.81 102 PRO A C 1
ATOM 799 O O . PRO A 1 102 ? 8.131 -10.524 12.776 1.00 88.81 102 PRO A O 1
ATOM 802 N N . TRP A 1 103 ? 10.243 -10.393 13.514 1.00 93.00 103 TRP A N 1
ATOM 803 C CA . TRP A 1 103 ? 9.888 -10.038 14.889 1.00 93.00 103 TRP A CA 1
ATOM 804 C C . TRP A 1 103 ? 9.326 -8.621 14.996 1.00 93.00 103 TRP A C 1
ATOM 806 O O . TRP A 1 103 ? 8.380 -8.396 15.743 1.00 93.00 103 TRP A O 1
ATOM 816 N N . ILE A 1 104 ? 9.861 -7.677 14.216 1.00 91.44 104 ILE A N 1
ATOM 817 C CA . ILE A 1 104 ? 9.322 -6.313 14.125 1.00 91.44 104 ILE A CA 1
ATOM 818 C C . ILE A 1 104 ? 7.913 -6.344 13.520 1.00 91.44 104 ILE A C 1
ATOM 820 O O . ILE A 1 104 ? 6.998 -5.749 14.087 1.00 91.44 104 ILE A O 1
ATOM 824 N N . VAL A 1 105 ? 7.722 -7.073 12.413 1.00 89.06 105 VAL A N 1
ATOM 825 C CA . VAL A 1 105 ? 6.403 -7.250 11.777 1.00 89.06 105 VAL A CA 1
ATOM 826 C C . VAL A 1 105 ? 5.414 -7.877 12.761 1.00 89.06 105 VAL A C 1
ATOM 828 O O . VAL A 1 105 ? 4.322 -7.347 12.951 1.00 89.06 105 VAL A O 1
ATOM 831 N N . ALA A 1 106 ? 5.802 -8.968 13.428 1.00 89.62 106 ALA A N 1
ATOM 832 C CA . ALA A 1 106 ? 4.967 -9.648 14.414 1.00 89.62 106 ALA A CA 1
ATOM 833 C C . ALA A 1 106 ? 4.627 -8.748 15.612 1.00 89.62 106 ALA A C 1
ATOM 835 O O . ALA A 1 106 ? 3.484 -8.742 16.060 1.00 89.62 106 ALA A O 1
ATOM 836 N N . GLY A 1 107 ? 5.585 -7.957 16.105 1.00 92.75 107 GLY A N 1
ATOM 837 C CA . GLY A 1 107 ? 5.365 -7.007 17.196 1.00 92.75 107 GLY A CA 1
ATOM 838 C C . GLY A 1 107 ? 4.376 -5.901 16.825 1.00 92.75 107 GLY A C 1
ATOM 839 O O . GLY A 1 107 ? 3.451 -5.625 17.585 1.00 92.75 107 GLY A O 1
ATOM 840 N N . LEU A 1 108 ? 4.517 -5.311 15.633 1.00 91.06 108 LEU A N 1
ATOM 841 C CA . LEU A 1 108 ? 3.587 -4.294 15.128 1.00 91.06 108 LEU A CA 1
ATOM 842 C C . LEU A 1 108 ? 2.192 -4.871 14.863 1.00 91.06 108 LEU A C 1
ATOM 844 O O . LEU A 1 108 ? 1.194 -4.241 15.208 1.00 91.06 108 LEU A O 1
ATOM 848 N N . LEU A 1 109 ? 2.113 -6.084 14.314 1.00 88.75 109 LEU A N 1
ATOM 849 C CA . LEU A 1 109 ? 0.849 -6.791 14.119 1.00 88.75 109 LEU A CA 1
ATOM 850 C C . LEU A 1 109 ? 0.169 -7.084 15.461 1.00 88.75 109 LEU A C 1
ATOM 852 O O . LEU A 1 109 ? -1.017 -6.808 15.627 1.00 88.75 109 LEU A O 1
ATOM 856 N N . GLY A 1 110 ? 0.930 -7.586 16.435 1.00 88.69 110 GLY A N 1
ATOM 857 C CA . GLY A 1 110 ? 0.457 -7.813 17.796 1.00 88.69 110 GLY A CA 1
ATOM 858 C C . GLY A 1 110 ? -0.062 -6.530 18.442 1.00 88.69 110 GLY A C 1
ATOM 859 O O . GLY A 1 110 ? -1.133 -6.546 19.040 1.00 88.69 110 GLY A O 1
ATOM 860 N N . LEU A 1 111 ? 0.634 -5.403 18.258 1.00 90.06 111 LEU A N 1
ATOM 861 C CA . LEU A 1 111 ? 0.201 -4.100 18.761 1.00 90.06 111 LEU A CA 1
ATOM 862 C C . LEU A 1 111 ? -1.092 -3.613 18.085 1.00 90.06 111 LEU A C 1
ATOM 864 O O . LEU A 1 111 ? -2.003 -3.164 18.779 1.00 90.06 111 LEU A O 1
ATOM 868 N N . ALA A 1 112 ? -1.211 -3.739 16.758 1.00 87.44 112 A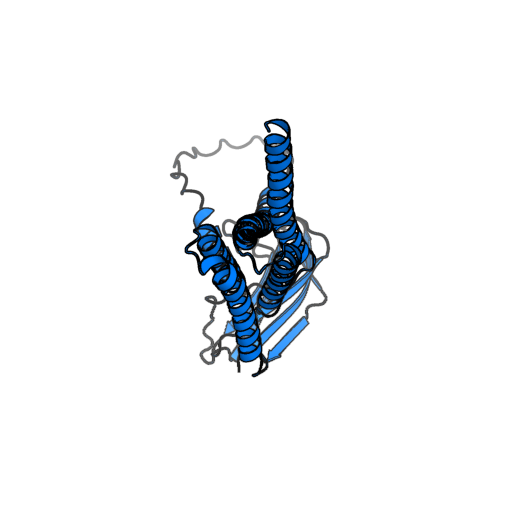LA A N 1
ATOM 869 C CA . ALA A 1 112 ? -2.431 -3.388 16.027 1.00 87.44 112 ALA A CA 1
ATOM 870 C C . ALA A 1 112 ? -3.636 -4.218 16.498 1.00 87.44 112 ALA A C 1
ATOM 872 O O . ALA A 1 112 ? -4.709 -3.671 16.767 1.00 87.44 112 ALA A O 1
ATOM 873 N N . LEU A 1 113 ? -3.448 -5.533 16.649 1.00 83.31 113 LEU A N 1
ATOM 874 C CA . LEU A 1 113 ? -4.478 -6.449 17.137 1.00 83.31 113 LEU A CA 1
ATOM 875 C C . LEU A 1 113 ? -4.826 -6.192 18.606 1.00 83.31 113 LEU A C 1
ATOM 877 O O . LEU A 1 113 ? -6.001 -6.237 18.958 1.00 83.31 113 LEU A O 1
ATOM 881 N N . ALA A 1 114 ? -3.845 -5.876 19.454 1.00 86.50 114 ALA A N 1
ATOM 882 C CA . ALA A 1 114 ? -4.077 -5.525 20.851 1.00 86.50 114 ALA A CA 1
ATOM 883 C C . ALA A 1 114 ? -4.874 -4.220 20.982 1.00 86.50 114 ALA A C 1
ATOM 885 O O . ALA A 1 114 ? -5.802 -4.160 21.784 1.00 86.50 114 ALA A O 1
ATOM 886 N N . LEU A 1 115 ? -4.579 -3.200 20.169 1.00 84.94 115 LEU A N 1
ATOM 887 C CA . LEU A 1 115 ? -5.344 -1.948 20.143 1.00 84.94 115 LEU A CA 1
ATOM 888 C C . LEU A 1 115 ? -6.776 -2.166 19.655 1.00 84.94 115 LEU A C 1
ATOM 890 O O . LEU A 1 115 ? -7.718 -1.727 20.315 1.00 84.94 115 LEU A O 1
ATOM 894 N N . GLY A 1 116 ? -6.953 -2.886 18.543 1.00 77.50 116 GLY A N 1
ATOM 895 C CA . GLY A 1 116 ? -8.279 -3.257 18.047 1.00 77.50 116 GLY A CA 1
ATOM 896 C C . GLY A 1 116 ? -9.058 -4.069 19.084 1.00 77.50 116 GLY A C 1
ATOM 897 O O . GLY A 1 116 ? -10.191 -3.732 19.419 1.00 77.50 116 GLY A O 1
ATOM 898 N N . GLY A 1 117 ? -8.421 -5.085 19.666 1.00 80.44 117 GLY A N 1
ATOM 899 C CA . GLY A 1 117 ? -8.978 -5.924 20.723 1.00 80.44 117 GLY A CA 1
ATOM 900 C C . GLY A 1 117 ? -9.315 -5.149 21.996 1.00 80.44 117 GLY A C 1
ATOM 901 O O . GLY A 1 117 ? -10.337 -5.431 22.609 1.00 80.44 117 GLY A O 1
ATOM 902 N N . TRP A 1 118 ? -8.529 -4.140 22.372 1.00 84.69 118 TRP A N 1
ATOM 903 C CA . TRP A 1 118 ? -8.798 -3.287 23.529 1.00 84.69 118 TRP A CA 1
ATOM 904 C C . TRP A 1 118 ? -9.996 -2.360 23.303 1.00 84.69 118 TRP A C 1
ATOM 906 O O . TRP A 1 118 ? -10.877 -2.305 24.165 1.00 84.69 118 TRP A O 1
ATOM 916 N N . ILE A 1 119 ? -10.089 -1.698 22.140 1.00 76.06 119 ILE A N 1
ATOM 917 C CA . ILE A 1 119 ? -11.269 -0.896 21.746 1.00 76.06 119 ILE A CA 1
ATOM 918 C C . ILE A 1 119 ? -12.528 -1.768 21.775 1.00 76.06 119 ILE A C 1
ATOM 920 O O . ILE A 1 119 ? -13.594 -1.351 22.229 1.00 76.06 119 ILE A O 1
ATOM 924 N N . VAL A 1 120 ? -12.397 -3.006 21.305 1.00 74.69 120 VAL A N 1
ATOM 925 C CA . VAL A 1 120 ? -13.484 -3.978 21.291 1.00 74.69 120 VAL A CA 1
ATOM 926 C C . VAL A 1 120 ? -13.822 -4.384 22.708 1.00 74.69 120 VAL A C 1
ATOM 928 O O . VAL A 1 120 ? -14.936 -4.128 23.115 1.00 74.69 120 VAL A O 1
ATOM 931 N N . HIS A 1 121 ? -12.887 -4.908 23.496 1.00 82.12 121 HIS A N 1
ATOM 932 C CA . HIS A 1 121 ? -13.116 -5.362 24.868 1.00 82.12 121 HIS A CA 1
ATOM 933 C C . HIS A 1 121 ? -13.819 -4.298 25.721 1.00 82.12 121 HIS A C 1
ATOM 935 O O . HIS A 1 121 ? -14.847 -4.565 26.342 1.00 82.12 121 HIS A O 1
ATOM 941 N N . THR A 1 122 ? -13.328 -3.062 25.673 1.00 76.12 122 THR A N 1
ATOM 942 C CA . THR A 1 122 ? -13.919 -1.926 26.394 1.00 76.12 122 THR A CA 1
ATOM 943 C C . THR A 1 122 ? -15.313 -1.535 25.878 1.00 76.12 122 THR A C 1
ATOM 945 O O . THR A 1 122 ? -16.152 -1.111 26.671 1.00 76.12 122 THR A O 1
ATOM 948 N N . GLY A 1 123 ? -15.606 -1.727 24.585 1.00 66.81 123 GLY A N 1
ATOM 949 C CA . GLY A 1 123 ? -16.917 -1.473 23.970 1.00 66.81 123 GLY A CA 1
ATOM 950 C C . GLY A 1 123 ? -17.894 -2.665 23.926 1.00 66.81 123 GLY A C 1
ATOM 951 O O . GLY A 1 123 ? -19.104 -2.462 23.803 1.00 66.81 123 GLY A O 1
ATOM 952 N N . THR A 1 124 ? -17.412 -3.910 24.013 1.00 63.00 124 THR A N 1
ATOM 953 C CA . THR A 1 124 ? -18.172 -5.156 23.797 1.00 63.00 124 THR A CA 1
ATOM 954 C C . THR A 1 124 ? -18.446 -5.950 25.057 1.00 63.00 124 THR A C 1
ATOM 956 O O . THR A 1 124 ? -19.242 -6.883 24.976 1.00 63.00 124 THR A O 1
ATOM 959 N N . LEU A 1 125 ? -17.915 -5.565 26.223 1.00 55.66 125 LEU A N 1
ATOM 960 C CA . LEU A 1 125 ? -18.325 -6.141 27.515 1.00 55.66 125 LEU A CA 1
ATOM 961 C C . LEU A 1 125 ? -19.848 -6.034 27.787 1.00 55.66 125 LEU A C 1
ATOM 963 O O . LEU A 1 125 ? -20.332 -6.572 28.776 1.00 55.66 125 LEU A O 1
ATOM 967 N N . LYS A 1 126 ? -20.630 -5.398 26.897 1.00 61.97 126 LYS A N 1
ATOM 968 C CA . LYS A 1 126 ? -22.104 -5.361 26.919 1.00 61.97 126 LYS A CA 1
ATOM 969 C C . LYS A 1 126 ? -22.799 -5.807 25.613 1.00 61.97 126 LYS A C 1
ATOM 971 O O . LYS A 1 126 ? -23.935 -5.420 25.362 1.00 61.97 126 LYS A O 1
ATOM 976 N N . GLY A 1 127 ? -22.146 -6.587 24.742 1.00 64.38 127 GLY A N 1
ATOM 977 C CA . GLY A 1 127 ? -22.814 -7.223 23.587 1.00 64.38 127 GLY A CA 1
ATOM 978 C C . GLY A 1 127 ? -23.181 -6.296 22.414 1.00 64.38 127 GLY A C 1
ATOM 979 O O . GLY A 1 127 ? -24.052 -6.613 21.603 1.00 64.38 127 GLY A O 1
ATOM 980 N N . HIS A 1 128 ? -22.534 -5.137 22.279 1.00 80.25 128 HIS A N 1
ATOM 981 C CA . HIS A 1 128 ? -22.887 -4.168 21.240 1.00 80.25 128 HIS A CA 1
ATOM 982 C C . HIS A 1 128 ? -22.361 -4.549 19.845 1.00 80.25 128 HIS A C 1
ATOM 984 O O . HIS A 1 128 ? -21.170 -4.778 19.643 1.00 80.25 128 HIS A O 1
ATOM 990 N N . VAL A 1 129 ? -23.260 -4.543 18.851 1.00 88.69 129 VAL A N 1
ATOM 991 C CA . VAL A 1 129 ? -22.954 -4.795 17.427 1.00 88.69 129 VAL A CA 1
ATOM 992 C C . VAL A 1 129 ? -21.846 -3.871 16.907 1.00 88.69 129 VAL A C 1
ATOM 994 O O . VAL A 1 129 ? -20.951 -4.338 16.213 1.00 88.69 129 VAL A O 1
ATOM 997 N N . ALA A 1 130 ? -21.845 -2.595 17.309 1.00 88.56 130 ALA A N 1
ATOM 998 C CA . ALA A 1 130 ? -20.858 -1.610 16.860 1.00 88.56 130 ALA A CA 1
ATOM 999 C C . ALA A 1 130 ? -19.409 -2.014 17.180 1.00 88.56 130 ALA A C 1
ATOM 1001 O O . ALA A 1 130 ? -18.548 -1.889 16.320 1.00 88.56 130 ALA A O 1
ATOM 1002 N N . GLY A 1 131 ? -19.145 -2.563 18.372 1.00 86.75 131 GLY A N 1
ATOM 1003 C CA . GLY A 1 131 ? -17.800 -3.022 18.729 1.00 86.75 131 GLY A CA 1
ATOM 1004 C C . GLY A 1 131 ? -17.337 -4.200 17.865 1.00 86.75 131 GLY A C 1
ATOM 1005 O O . GLY A 1 131 ? -16.198 -4.213 17.412 1.00 86.75 131 GLY A O 1
ATOM 1006 N N . ARG A 1 132 ? -18.234 -5.146 17.546 1.00 87.75 132 ARG A N 1
ATOM 1007 C CA . ARG A 1 132 ? -17.927 -6.257 16.623 1.00 87.75 132 ARG A CA 1
ATOM 1008 C C . ARG A 1 132 ? -17.622 -5.762 15.208 1.00 87.75 132 ARG A C 1
ATOM 1010 O O . ARG A 1 132 ? -16.683 -6.252 14.591 1.00 87.75 132 ARG A O 1
ATOM 1017 N N . VAL A 1 133 ? -18.378 -4.775 14.722 1.00 90.69 133 VAL A N 1
ATOM 1018 C CA . VAL A 1 133 ? -18.118 -4.129 13.424 1.00 90.69 133 VAL A CA 1
ATOM 1019 C C . VAL A 1 133 ? -16.756 -3.428 13.430 1.00 90.69 133 VAL A C 1
ATOM 1021 O O . VAL A 1 133 ? -15.989 -3.617 12.492 1.00 90.69 133 VAL A O 1
ATOM 1024 N N . THR A 1 134 ? -16.405 -2.709 14.502 1.00 90.31 134 THR A N 1
ATOM 1025 C CA . THR A 1 134 ? -15.075 -2.092 14.656 1.00 90.31 134 THR A CA 1
ATOM 1026 C C . THR A 1 134 ? -13.953 -3.127 14.592 1.00 90.31 134 THR A C 1
ATOM 1028 O O . THR A 1 134 ? -12.977 -2.903 13.881 1.00 90.31 134 THR A O 1
ATOM 1031 N N . LEU A 1 135 ? -14.092 -4.275 15.275 1.00 88.38 135 LEU A N 1
ATOM 1032 C CA . LEU A 1 135 ? -13.095 -5.352 15.200 1.00 88.38 135 LEU A CA 1
ATOM 1033 C C . LEU A 1 135 ? -12.935 -5.860 13.770 1.00 88.38 135 LEU A C 1
ATOM 1035 O O . LEU A 1 135 ? -11.817 -5.999 13.285 1.00 88.38 135 LEU A O 1
ATOM 1039 N N . LEU A 1 136 ? -14.056 -6.145 13.104 1.00 90.81 136 LEU A N 1
ATOM 1040 C CA . LEU A 1 136 ? -14.057 -6.665 11.744 1.00 90.81 136 LEU A CA 1
ATOM 1041 C C . LEU A 1 136 ? -13.374 -5.690 10.781 1.00 90.81 136 LEU A C 1
ATOM 1043 O O . LEU A 1 136 ? -12.512 -6.109 10.017 1.00 90.81 136 LEU A O 1
ATOM 1047 N N . LEU A 1 137 ? -13.698 -4.397 10.861 1.00 93.31 137 LEU A N 1
ATOM 1048 C CA . LEU A 1 137 ? -13.059 -3.362 10.046 1.00 93.31 137 LEU A CA 1
ATOM 1049 C C . LEU A 1 137 ? -11.558 -3.259 10.331 1.00 93.31 137 LEU A C 1
ATOM 1051 O O . LEU A 1 137 ? -10.768 -3.241 9.391 1.00 93.31 137 LEU A O 1
ATOM 1055 N N . ALA A 1 138 ? -11.149 -3.269 11.603 1.00 92.06 138 ALA A N 1
ATOM 1056 C CA . ALA A 1 138 ? -9.736 -3.269 11.970 1.00 92.06 138 ALA A CA 1
ATOM 1057 C C . ALA A 1 138 ? -9.000 -4.500 11.409 1.00 92.06 138 ALA A C 1
ATOM 1059 O O . ALA A 1 138 ? -7.908 -4.364 10.861 1.00 92.06 138 ALA A O 1
ATOM 1060 N N . MET A 1 139 ? -9.610 -5.690 11.472 1.00 91.00 139 MET A N 1
ATOM 1061 C CA . MET A 1 139 ? -9.049 -6.907 10.877 1.00 91.00 139 MET A CA 1
ATOM 1062 C C . MET A 1 139 ? -8.952 -6.811 9.352 1.00 91.00 139 MET A C 1
ATOM 1064 O O . MET A 1 139 ? -7.931 -7.200 8.799 1.00 91.00 139 MET A O 1
ATOM 1068 N N . ILE A 1 140 ? -9.973 -6.283 8.668 1.00 93.88 140 ILE A N 1
ATOM 1069 C CA . ILE A 1 140 ? -9.950 -6.075 7.211 1.00 93.88 140 ILE A CA 1
ATOM 1070 C C . ILE A 1 140 ? -8.809 -5.131 6.823 1.00 93.88 140 ILE A C 1
ATOM 1072 O O . ILE A 1 140 ? -8.058 -5.443 5.901 1.00 93.88 140 ILE A O 1
ATOM 1076 N N . ILE A 1 141 ? -8.642 -4.019 7.546 1.00 94.38 141 ILE A N 1
ATOM 1077 C CA . ILE A 1 141 ? -7.562 -3.053 7.305 1.00 94.38 141 ILE A CA 1
ATOM 1078 C C . ILE A 1 141 ? -6.198 -3.723 7.504 1.00 94.38 141 ILE A C 1
ATOM 1080 O O . ILE A 1 141 ? -5.356 -3.660 6.612 1.00 94.38 141 ILE A O 1
ATOM 1084 N N . VAL A 1 142 ? -5.992 -4.421 8.626 1.00 92.00 142 VAL A N 1
ATOM 1085 C CA . VAL A 1 142 ? -4.736 -5.138 8.911 1.00 92.00 142 VAL A CA 1
ATOM 1086 C C . VAL A 1 142 ? -4.459 -6.228 7.875 1.00 92.00 142 VAL A C 1
ATOM 1088 O O . VAL A 1 142 ? -3.336 -6.362 7.405 1.00 92.00 142 VAL A O 1
ATOM 1091 N N . MET A 1 143 ? -5.463 -7.003 7.464 1.00 91.12 143 MET A N 1
ATOM 1092 C CA . MET A 1 143 ? -5.281 -7.982 6.392 1.00 91.12 143 MET A CA 1
ATOM 1093 C C . MET A 1 143 ? -4.884 -7.283 5.089 1.00 91.12 143 MET A C 1
ATOM 1095 O O . MET A 1 143 ? -3.912 -7.692 4.462 1.00 91.12 143 MET A O 1
ATOM 1099 N N . GLY A 1 144 ? -5.570 -6.197 4.723 1.00 91.38 144 GLY A N 1
ATOM 1100 C CA . GLY A 1 144 ? -5.286 -5.393 3.533 1.00 91.38 144 GLY A CA 1
ATOM 1101 C C . GLY A 1 144 ? -3.880 -4.781 3.512 1.00 91.38 144 GLY A C 1
ATOM 1102 O O . GLY A 1 144 ? -3.263 -4.707 2.444 1.00 91.38 144 GLY A O 1
ATOM 1103 N N . THR A 1 145 ? -3.339 -4.386 4.669 1.00 89.31 145 THR A N 1
ATOM 1104 C CA . THR A 1 145 ? -1.963 -3.870 4.777 1.00 89.31 145 THR A CA 1
ATOM 1105 C C . THR A 1 145 ? -0.914 -4.966 4.612 1.00 89.31 145 THR A C 1
ATOM 1107 O O . THR A 1 145 ? 0.168 -4.695 4.093 1.00 89.31 145 THR A O 1
ATOM 1110 N N . LEU A 1 146 ? -1.243 -6.205 4.987 1.00 89.12 146 LEU A N 1
ATOM 1111 C CA . LEU A 1 146 ? -0.364 -7.366 4.849 1.00 89.12 146 LEU A CA 1
ATOM 1112 C C . LEU A 1 146 ? -0.430 -8.031 3.466 1.00 89.12 146 LEU A C 1
ATOM 1114 O O . LEU A 1 146 ? 0.480 -8.788 3.126 1.00 89.12 146 LEU A O 1
ATOM 1118 N N . VAL A 1 147 ? -1.468 -7.769 2.658 1.00 87.62 147 VAL A N 1
ATOM 1119 C CA . VAL A 1 147 ? -1.562 -8.343 1.306 1.00 87.62 147 VAL A CA 1
ATOM 1120 C C . VAL A 1 147 ? -0.411 -7.820 0.435 1.00 87.62 147 VAL A C 1
ATOM 1122 O O . VAL A 1 147 ? -0.295 -6.605 0.232 1.00 87.62 147 VAL A O 1
ATOM 1125 N N . PRO A 1 148 ? 0.421 -8.701 -0.152 1.00 80.75 148 PRO A N 1
ATOM 1126 C CA . PRO A 1 148 ? 1.449 -8.280 -1.093 1.00 80.75 148 PRO A CA 1
ATOM 1127 C C . PRO A 1 148 ? 0.840 -7.515 -2.274 1.00 80.75 148 PRO A C 1
ATOM 1129 O O . PRO A 1 148 ? -0.136 -7.966 -2.875 1.00 80.75 148 PRO A O 1
ATOM 1132 N N . GLN A 1 149 ? 1.456 -6.397 -2.664 1.00 79.69 149 GLN A N 1
ATOM 1133 C CA . GLN A 1 149 ? 1.023 -5.586 -3.813 1.00 79.69 149 GLN A CA 1
ATOM 1134 C C . GLN A 1 149 ? 0.727 -6.408 -5.092 1.00 79.69 149 GLN A C 1
ATOM 1136 O O . GLN A 1 149 ? -0.319 -6.190 -5.706 1.00 79.69 149 GLN A O 1
ATOM 1141 N N . PRO A 1 150 ? 1.547 -7.415 -5.466 1.00 73.12 150 PRO A N 1
ATOM 1142 C CA . PRO A 1 150 ? 1.297 -8.218 -6.664 1.00 73.12 150 PRO A CA 1
ATOM 1143 C C . PRO A 1 150 ? -0.022 -8.997 -6.624 1.00 73.12 150 PRO A C 1
ATOM 1145 O O . PRO A 1 150 ? -0.600 -9.286 -7.667 1.00 73.12 150 PRO A O 1
ATOM 1148 N N . TRP A 1 151 ? -0.503 -9.364 -5.432 1.00 77.56 151 TRP A N 1
ATOM 1149 C CA . TRP A 1 151 ? -1.759 -10.100 -5.280 1.00 77.56 151 TRP A CA 1
ATOM 1150 C C . TRP A 1 151 ? -2.961 -9.180 -5.499 1.00 77.56 151 TRP A C 1
ATOM 1152 O O . TRP A 1 151 ? -3.944 -9.592 -6.113 1.00 77.56 151 TRP A O 1
ATOM 1162 N N . ILE A 1 152 ? -2.854 -7.923 -5.057 1.00 79.19 152 ILE A N 1
ATOM 1163 C CA . ILE A 1 152 ? -3.857 -6.883 -5.321 1.00 79.19 152 ILE A CA 1
ATOM 1164 C C . ILE A 1 152 ? -3.927 -6.614 -6.824 1.00 79.19 152 ILE A C 1
ATOM 1166 O O . ILE A 1 152 ? -5.007 -6.644 -7.411 1.00 79.19 152 ILE A O 1
ATOM 1170 N N . GLU A 1 153 ? -2.775 -6.412 -7.464 1.00 75.12 153 GLU A N 1
ATOM 1171 C CA . GLU A 1 153 ? -2.700 -6.178 -8.908 1.00 75.12 153 GLU A CA 1
ATOM 1172 C C . GLU A 1 153 ? -3.270 -7.356 -9.701 1.00 75.12 153 GLU A C 1
ATOM 1174 O O . GLU A 1 153 ? -4.074 -7.149 -10.608 1.00 75.12 153 GLU A O 1
ATOM 1179 N N . TRP A 1 154 ? -2.929 -8.589 -9.321 1.00 75.94 154 TRP A N 1
ATOM 1180 C CA . TRP A 1 154 ? -3.481 -9.797 -9.929 1.00 75.94 154 TRP A CA 1
ATOM 1181 C C . TRP A 1 154 ? -5.007 -9.891 -9.800 1.00 75.94 154 TRP A C 1
ATOM 1183 O O . TRP A 1 154 ? -5.681 -10.245 -10.769 1.00 75.94 154 TRP A O 1
ATOM 1193 N N . GLY A 1 155 ? -5.558 -9.552 -8.630 1.00 76.25 155 GLY A N 1
ATOM 1194 C CA . GLY A 1 155 ? -7.003 -9.531 -8.402 1.00 76.25 155 GLY A CA 1
ATOM 1195 C C . GLY A 1 155 ? -7.711 -8.497 -9.278 1.00 76.25 155 GLY A C 1
ATOM 1196 O O . GLY A 1 155 ? -8.684 -8.826 -9.953 1.00 76.25 155 GLY A O 1
ATOM 1197 N N . LEU A 1 156 ? -7.177 -7.274 -9.343 1.00 76.50 156 LEU A N 1
ATOM 1198 C CA . LEU A 1 156 ? -7.730 -6.194 -10.168 1.00 76.50 156 LEU A CA 1
ATOM 1199 C C . LEU A 1 156 ? -7.647 -6.515 -11.666 1.00 76.50 156 LEU A C 1
ATOM 1201 O O . LEU A 1 156 ? -8.607 -6.294 -12.396 1.00 76.50 156 LEU A O 1
ATOM 1205 N N . HIS A 1 157 ? -6.549 -7.121 -12.127 1.00 69.00 157 HIS A N 1
ATOM 1206 C CA . HIS A 1 157 ? -6.408 -7.533 -13.526 1.00 69.00 157 HIS A CA 1
ATOM 1207 C C . HIS A 1 157 ? -7.409 -8.606 -13.965 1.00 69.00 157 HIS A C 1
ATOM 1209 O O . HIS A 1 157 ? -7.632 -8.754 -15.163 1.00 69.00 157 HIS A O 1
ATOM 1215 N N . ARG A 1 158 ? -8.000 -9.373 -13.039 1.00 74.94 158 ARG A N 1
ATOM 1216 C CA . ARG A 1 158 ? -9.091 -10.301 -13.373 1.00 74.94 158 ARG A CA 1
ATOM 1217 C C . ARG A 1 158 ? -10.420 -9.586 -13.587 1.00 74.94 158 ARG A C 1
ATOM 1219 O O . ARG A 1 158 ? -11.201 -10.065 -14.399 1.00 74.94 158 ARG A O 1
ATOM 1226 N N . LEU A 1 159 ? -10.654 -8.484 -12.876 1.00 72.88 159 LEU A N 1
ATOM 1227 C CA . LEU A 1 159 ? -11.862 -7.668 -13.013 1.00 72.88 159 LEU A CA 1
ATOM 1228 C C . LEU A 1 159 ? -11.822 -6.818 -14.290 1.00 72.88 159 LEU A C 1
ATOM 1230 O O . LEU A 1 159 ? -12.844 -6.664 -14.942 1.00 72.88 159 LEU A O 1
ATOM 1234 N N . ASP A 1 160 ? -10.633 -6.348 -14.674 1.00 66.88 160 ASP A N 1
ATOM 1235 C CA . ASP A 1 160 ? -10.405 -5.542 -15.882 1.00 66.88 160 ASP A CA 1
ATOM 1236 C C . ASP A 1 160 ? -10.223 -6.369 -17.161 1.00 66.88 160 ASP A C 1
ATOM 1238 O O . ASP A 1 160 ? -9.872 -5.804 -18.196 1.00 66.88 160 ASP A O 1
ATOM 1242 N N . ARG A 1 161 ? -10.399 -7.701 -17.139 1.00 59.72 161 ARG A N 1
ATOM 1243 C CA . ARG A 1 161 ? -10.399 -8.442 -18.406 1.00 59.72 161 ARG A CA 1
ATOM 1244 C C . ARG A 1 161 ? -11.614 -7.958 -19.188 1.00 59.72 161 ARG A C 1
ATOM 1246 O O . ARG A 1 161 ? -12.719 -8.249 -18.729 1.00 59.72 161 ARG A O 1
ATOM 1253 N N . PRO A 1 162 ? -11.445 -7.243 -20.322 1.00 57.09 162 PRO A N 1
ATOM 1254 C CA . PRO A 1 162 ? -12.582 -6.985 -21.180 1.00 57.09 162 PRO A CA 1
ATOM 1255 C C . PRO A 1 162 ? -13.179 -8.353 -21.472 1.00 57.09 162 PRO A C 1
ATOM 1257 O O . PRO A 1 162 ? -12.452 -9.278 -21.859 1.00 57.09 162 PRO A O 1
ATOM 1260 N N . GLU A 1 163 ? -14.470 -8.502 -21.175 1.00 62.25 163 GLU A N 1
ATOM 1261 C CA . GLU A 1 163 ? -15.237 -9.643 -21.647 1.00 62.25 163 GLU A CA 1
ATOM 1262 C C . GLU A 1 163 ? -14.846 -9.811 -23.114 1.00 62.25 163 GLU A C 1
ATOM 1264 O O . GLU A 1 163 ? -14.855 -8.795 -23.822 1.00 62.25 163 GLU A O 1
ATOM 1269 N N . PRO A 1 164 ? -14.332 -10.988 -23.529 1.00 56.28 164 PRO A N 1
ATOM 1270 C CA . PRO A 1 164 ? -13.834 -11.164 -24.879 1.00 56.28 164 PRO A CA 1
ATOM 1271 C C . PRO A 1 164 ? -14.969 -10.736 -25.787 1.00 56.28 164 PRO A C 1
ATOM 1273 O O . PRO A 1 164 ? -15.982 -11.431 -25.858 1.00 56.28 164 PRO A O 1
ATOM 1276 N N . GLN A 1 165 ? -14.839 -9.546 -26.390 1.00 48.50 165 GLN A N 1
ATOM 1277 C CA . GLN A 1 165 ? -15.842 -9.087 -27.324 1.00 48.50 165 GLN A CA 1
ATOM 1278 C C . GLN A 1 165 ? -15.884 -10.205 -28.347 1.00 48.50 165 GLN A C 1
ATOM 1280 O O . GLN A 1 165 ? -14.810 -10.545 -28.865 1.00 48.50 165 GLN A O 1
ATOM 1285 N N . PRO A 1 166 ? -17.045 -10.863 -28.536 1.00 61.59 166 PRO A N 1
ATOM 1286 C CA . PRO A 1 166 ? -17.147 -11.930 -29.506 1.00 61.59 166 PRO A CA 1
ATOM 1287 C C . PRO A 1 166 ? -16.545 -11.347 -30.765 1.00 61.59 166 PRO A C 1
ATOM 1289 O O . PRO A 1 166 ? -16.971 -10.276 -31.194 1.00 61.59 166 PRO A O 1
ATOM 1292 N N . HIS A 1 167 ? -15.452 -11.953 -31.231 1.00 54.09 167 HIS A N 1
ATOM 1293 C CA . HIS A 1 167 ? -14.772 -11.488 -32.418 1.00 54.09 167 HIS A CA 1
ATOM 1294 C C . HIS A 1 167 ? -15.833 -11.504 -33.506 1.00 54.09 167 HIS A C 1
ATOM 1296 O O . HIS A 1 167 ? -16.166 -12.566 -34.031 1.00 54.09 167 HIS A O 1
ATOM 1302 N N . SER A 1 168 ? -16.418 -10.343 -33.790 1.00 53.16 168 SER A N 1
ATOM 1303 C CA . SER A 1 168 ? -17.199 -10.134 -34.983 1.00 53.16 168 SER A CA 1
ATOM 1304 C C . SER A 1 168 ? -16.188 -10.371 -36.088 1.00 53.16 168 SER A C 1
ATOM 1306 O O . SER A 1 168 ? -15.376 -9.498 -36.392 1.00 53.16 168 SER A O 1
ATOM 1308 N N . MET A 1 169 ? -16.156 -11.598 -36.613 1.00 50.72 169 MET A N 1
ATOM 1309 C CA . MET A 1 169 ? -15.361 -12.013 -37.769 1.00 50.72 169 MET A CA 1
ATOM 1310 C C . MET A 1 169 ? -15.914 -11.357 -39.040 1.00 50.72 169 MET A C 1
ATOM 1312 O O . MET A 1 169 ? -16.110 -11.995 -40.065 1.00 50.72 169 MET A O 1
ATOM 1316 N N . GLU A 1 170 ? -16.182 -10.061 -38.961 1.00 51.38 170 GLU A N 1
ATOM 1317 C CA . GLU A 1 170 ? -16.736 -9.234 -40.012 1.00 51.38 170 GLU A CA 1
ATOM 1318 C C . GLU A 1 170 ? -15.923 -7.938 -40.057 1.00 51.38 170 GLU A C 1
ATOM 1320 O O . GLU A 1 170 ? -16.408 -6.819 -39.922 1.00 51.38 170 GLU A O 1
ATOM 1325 N N . HIS A 1 171 ? -14.611 -8.093 -40.212 1.00 53.22 171 HIS A N 1
ATOM 1326 C CA . HIS A 1 171 ? -13.853 -7.120 -40.982 1.00 53.22 171 HIS A CA 1
ATOM 1327 C C . HIS A 1 171 ? -13.855 -7.617 -42.418 1.00 53.22 171 HIS A C 1
ATOM 1329 O O . HIS A 1 171 ? -12.965 -8.342 -42.860 1.00 53.22 171 HIS A O 1
ATOM 1335 N N . ALA A 1 172 ? -14.905 -7.215 -43.137 1.00 60.97 172 ALA A N 1
ATOM 1336 C CA . ALA A 1 172 ? -14.789 -6.992 -44.565 1.00 60.97 172 ALA A CA 1
ATOM 1337 C C . ALA A 1 172 ? -13.485 -6.217 -44.804 1.00 60.97 172 ALA A C 1
ATOM 1339 O O . ALA A 1 172 ? -13.193 -5.258 -44.083 1.00 60.97 172 ALA A O 1
ATOM 1340 N N . ALA A 1 173 ? -12.678 -6.688 -45.755 1.00 64.62 173 ALA A N 1
ATOM 1341 C CA . ALA A 1 173 ? -11.411 -6.063 -46.098 1.00 64.62 173 ALA A CA 1
ATOM 1342 C C . ALA A 1 173 ? -11.611 -4.541 -46.231 1.00 64.62 173 ALA A C 1
ATOM 1344 O O . ALA A 1 173 ? -12.523 -4.125 -46.955 1.00 64.62 173 ALA A O 1
ATOM 1345 N N . PRO A 1 174 ? -10.815 -3.712 -45.529 1.00 63.31 174 PRO A N 1
ATOM 1346 C CA . PRO A 1 174 ? -10.923 -2.274 -45.676 1.00 63.31 174 PRO A CA 1
ATOM 1347 C C . PRO A 1 174 ? -10.709 -1.937 -47.150 1.00 63.31 174 PRO A C 1
ATOM 1349 O O . PRO A 1 174 ? -9.717 -2.358 -47.752 1.00 63.31 174 PRO A O 1
ATOM 1352 N N . ALA A 1 175 ? -11.662 -1.215 -47.741 1.00 71.38 175 ALA A N 1
ATOM 1353 C CA . ALA A 1 175 ? -11.474 -0.647 -49.065 1.00 71.38 175 ALA A CA 1
ATOM 1354 C C . ALA A 1 175 ? -10.166 0.167 -49.060 1.00 71.38 175 ALA A C 1
ATOM 1356 O O . ALA A 1 175 ? -9.886 0.836 -48.061 1.00 71.38 175 ALA A O 1
ATOM 1357 N N . PRO A 1 176 ? -9.345 0.095 -50.123 1.00 72.38 176 PRO A N 1
ATOM 1358 C CA . PRO A 1 176 ? -8.073 0.801 -50.177 1.00 72.38 176 PRO A CA 1
ATOM 1359 C C . PRO A 1 176 ? -8.304 2.291 -49.925 1.00 72.38 176 PRO A C 1
ATOM 1361 O O . PRO A 1 176 ? -8.995 2.960 -50.694 1.00 72.38 176 PRO A O 1
ATOM 1364 N N . SER A 1 177 ? -7.747 2.788 -48.821 1.00 64.19 177 SER A N 1
ATOM 1365 C CA . SER A 1 177 ? -7.780 4.200 -48.467 1.00 64.19 177 SER A CA 1
ATOM 1366 C C . SER A 1 177 ? -7.190 5.011 -49.617 1.00 64.19 177 SER A C 1
ATOM 1368 O O . SER A 1 177 ? -6.130 4.666 -50.150 1.00 64.19 177 SER A O 1
ATOM 1370 N N . ALA A 1 178 ? -7.884 6.073 -50.023 1.00 71.31 178 ALA A N 1
ATOM 1371 C CA . ALA A 1 178 ? -7.415 6.948 -51.084 1.00 71.31 178 ALA A CA 1
ATOM 1372 C C . ALA A 1 178 ? -6.015 7.510 -50.740 1.00 71.31 178 ALA A C 1
ATOM 1374 O O . ALA A 1 178 ? -5.752 7.830 -49.575 1.00 71.31 178 ALA A O 1
ATOM 1375 N N . PRO A 1 179 ? -5.103 7.652 -51.719 1.00 69.31 179 PRO A N 1
ATOM 1376 C CA . PRO A 1 179 ? -3.787 8.227 -51.471 1.00 69.31 179 PRO A CA 1
ATOM 1377 C C . PRO A 1 179 ? -3.936 9.687 -51.019 1.00 69.31 179 PRO A C 1
ATOM 1379 O O . PRO A 1 179 ? -4.355 10.532 -51.806 1.00 69.31 179 PRO A O 1
ATOM 1382 N N . GLY A 1 180 ? -3.584 9.988 -49.766 1.00 74.44 180 GLY A N 1
ATOM 1383 C CA . GLY A 1 180 ? -3.447 11.367 -49.278 1.00 74.44 180 GLY A CA 1
ATOM 1384 C C . GLY A 1 180 ? -4.216 11.729 -48.008 1.00 74.44 180 GLY A C 1
ATOM 1385 O O . GLY A 1 180 ? -4.053 12.846 -47.522 1.00 74.44 180 GLY A O 1
ATOM 1386 N N . GLU A 1 181 ? -5.016 10.829 -47.436 1.00 62.56 181 GLU A N 1
ATOM 1387 C CA . GLU A 1 181 ? -5.725 11.133 -46.190 1.00 62.56 181 GLU A CA 1
ATOM 1388 C C . GLU A 1 181 ? -4.781 10.960 -44.989 1.00 62.56 181 GLU A C 1
ATOM 1390 O O . GLU A 1 181 ? -4.479 9.852 -44.547 1.00 62.56 181 GLU A O 1
ATOM 1395 N N . ILE A 1 182 ? -4.248 12.083 -44.501 1.00 70.56 182 ILE A N 1
ATOM 1396 C CA . ILE A 1 182 ? -3.470 12.141 -43.262 1.00 70.56 182 ILE A CA 1
ATOM 1397 C C . ILE A 1 182 ? -4.438 11.773 -42.130 1.00 70.5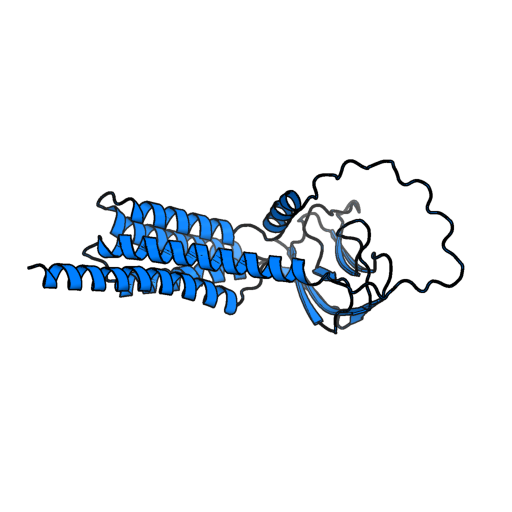6 182 ILE A C 1
ATOM 1399 O O . ILE A 1 182 ? -5.401 12.517 -41.920 1.00 70.56 182 ILE A O 1
ATOM 1403 N N . PRO A 1 183 ? -4.233 10.657 -41.406 1.00 66.31 183 PRO A N 1
ATOM 1404 C CA . PRO A 1 183 ? -5.119 10.304 -40.310 1.00 66.31 183 PRO A CA 1
ATOM 1405 C C . PRO A 1 183 ? -5.122 11.457 -39.297 1.00 66.31 183 PRO A C 1
ATOM 1407 O O . PRO A 1 183 ? -4.050 11.988 -38.978 1.00 66.31 183 PRO A O 1
ATOM 1410 N N . PRO A 1 184 ? -6.303 11.885 -38.813 1.00 66.06 184 PRO A N 1
ATOM 1411 C CA . PRO A 1 184 ? -6.378 12.946 -37.826 1.00 66.06 184 PRO A CA 1
ATOM 1412 C C . PRO A 1 184 ? -5.507 12.561 -36.625 1.00 66.06 184 PRO A C 1
ATOM 1414 O O . PRO A 1 184 ? -5.443 11.377 -36.285 1.00 66.06 184 PRO A O 1
ATOM 1417 N N . PRO A 1 185 ? -4.822 13.526 -35.985 1.00 59.22 185 PRO A N 1
ATOM 1418 C CA . PRO A 1 185 ? -3.996 13.243 -34.824 1.00 59.22 185 PRO A CA 1
ATOM 1419 C C . PRO A 1 185 ? -4.886 12.605 -33.762 1.00 59.22 185 PRO A C 1
ATOM 1421 O O . PRO A 1 185 ? -5.721 13.274 -33.150 1.00 59.22 185 PRO A O 1
ATOM 1424 N N . THR A 1 186 ? -4.740 11.292 -33.593 1.00 51.78 186 THR A N 1
ATOM 1425 C CA . THR A 1 186 ? -5.456 10.505 -32.600 1.00 51.78 186 THR A CA 1
ATOM 1426 C C . THR A 1 186 ? -5.113 11.096 -31.241 1.00 51.78 186 THR A C 1
ATOM 1428 O O . THR A 1 186 ? -4.021 10.883 -30.716 1.00 51.78 186 THR A O 1
ATOM 1431 N N . GLN A 1 187 ? -6.011 11.917 -30.695 1.00 46.56 187 GLN A N 1
ATOM 1432 C CA . GLN A 1 187 ? -5.836 12.505 -29.377 1.00 46.56 187 GLN A CA 1
ATOM 1433 C C . GLN A 1 187 ? -5.748 11.359 -28.372 1.00 46.56 187 GLN A C 1
ATOM 1435 O O . GLN A 1 187 ? -6.714 10.630 -28.147 1.00 46.56 187 GLN A O 1
ATOM 1440 N N . ALA A 1 188 ? -4.556 11.175 -27.809 1.00 47.22 188 ALA A N 1
ATOM 1441 C CA . ALA A 1 188 ? -4.243 10.141 -26.840 1.00 47.22 188 ALA A CA 1
ATOM 1442 C C . ALA A 1 188 ? -5.027 10.373 -25.534 1.00 47.22 188 ALA A C 1
ATOM 1444 O O . ALA A 1 188 ? -4.527 10.941 -24.568 1.00 47.22 188 ALA A O 1
ATOM 1445 N N . LEU A 1 189 ? -6.272 9.903 -25.496 1.00 46.53 189 LEU A N 1
ATOM 1446 C CA . LEU A 1 189 ? -7.170 9.890 -24.335 1.00 46.53 189 LEU A CA 1
ATOM 1447 C C . LEU A 1 189 ? -6.842 8.752 -23.341 1.00 46.53 189 LEU A C 1
ATOM 1449 O O . LEU A 1 189 ? -7.726 8.206 -22.690 1.00 46.53 189 LEU A O 1
ATOM 1453 N N . ALA A 1 190 ? -5.564 8.389 -23.194 1.00 48.72 190 ALA A N 1
ATOM 1454 C CA . ALA A 1 190 ? -5.108 7.301 -22.324 1.00 48.72 190 ALA A CA 1
ATOM 1455 C C . ALA A 1 190 ? -4.483 7.666 -20.942 1.00 48.72 190 ALA A C 1
ATOM 1457 O O . ALA A 1 190 ? -3.921 6.763 -20.320 1.00 48.72 190 ALA A O 1
ATOM 1458 N N . PRO A 1 191 ? -4.565 8.892 -20.366 1.00 52.38 191 PRO A N 1
ATOM 1459 C CA . PRO A 1 191 ? -4.150 9.109 -18.969 1.00 52.38 191 PRO A CA 1
ATOM 1460 C C . PRO A 1 191 ? -5.220 8.776 -17.911 1.00 52.38 191 PRO A C 1
ATOM 1462 O O . PRO A 1 191 ? -4.900 8.701 -16.725 1.00 52.38 191 PRO A O 1
ATOM 1465 N N . THR A 1 192 ? -6.487 8.573 -18.281 1.00 54.09 192 THR A N 1
ATOM 1466 C CA . THR A 1 192 ? -7.600 8.519 -17.311 1.00 54.09 192 THR A CA 1
ATOM 1467 C C . THR A 1 192 ? -7.611 7.256 -16.453 1.00 54.09 192 THR A C 1
ATOM 1469 O O . THR A 1 192 ? -7.820 7.348 -15.247 1.00 54.09 192 THR A O 1
ATOM 1472 N N . ALA A 1 193 ? -7.328 6.082 -17.022 1.00 56.81 193 ALA A N 1
ATOM 1473 C CA . ALA A 1 193 ? -7.447 4.815 -16.295 1.00 56.81 193 ALA A CA 1
ATOM 1474 C C . ALA A 1 193 ? -6.416 4.658 -15.160 1.00 56.81 193 ALA A C 1
ATOM 1476 O O . ALA A 1 193 ? -6.745 4.168 -14.080 1.00 56.81 193 ALA A O 1
ATOM 1477 N N . SER A 1 194 ? -5.170 5.099 -15.369 1.00 54.66 194 SER A N 1
ATOM 1478 C CA . SER A 1 194 ? -4.121 4.999 -14.340 1.00 54.66 194 SER A CA 1
ATOM 1479 C C . SER A 1 194 ? -4.331 5.993 -13.194 1.00 54.66 194 SER A C 1
ATOM 1481 O O . SER A 1 194 ? -4.131 5.632 -12.032 1.00 54.66 194 SER A O 1
ATOM 1483 N N . LEU A 1 195 ? -4.816 7.202 -13.504 1.00 59.22 195 LEU A N 1
ATOM 1484 C CA . LEU A 1 195 ? -5.231 8.185 -12.503 1.00 59.22 195 LEU A CA 1
ATOM 1485 C C . LEU A 1 195 ? -6.439 7.679 -11.707 1.00 59.22 195 LEU A C 1
ATOM 1487 O O . LEU A 1 195 ? -6.395 7.678 -10.481 1.00 59.22 195 LEU A O 1
ATOM 1491 N N . LEU A 1 196 ? -7.464 7.142 -12.378 1.00 60.81 196 LEU A N 1
ATOM 1492 C CA . LEU A 1 196 ? -8.617 6.522 -11.717 1.00 60.81 196 LEU A CA 1
ATOM 1493 C C . LEU A 1 196 ? -8.180 5.383 -10.783 1.00 60.81 196 LEU A C 1
ATOM 1495 O O . LEU A 1 196 ? -8.601 5.339 -9.629 1.00 60.81 196 LEU A O 1
ATOM 1499 N N . LYS A 1 197 ? -7.269 4.504 -11.221 1.00 67.88 197 LYS A N 1
ATOM 1500 C CA . LYS A 1 197 ? -6.781 3.388 -10.397 1.00 67.88 197 LYS A CA 1
ATOM 1501 C C . LYS A 1 197 ? -6.024 3.864 -9.153 1.00 67.88 197 LYS A C 1
ATOM 1503 O O . LYS A 1 197 ? -6.249 3.335 -8.067 1.00 67.88 197 LYS A O 1
ATOM 1508 N N . GLN A 1 198 ? -5.170 4.880 -9.274 1.00 69.31 198 GLN A N 1
ATOM 1509 C CA . GLN A 1 198 ? -4.462 5.434 -8.116 1.00 69.31 198 GLN A CA 1
ATOM 1510 C C . GLN A 1 198 ? -5.423 6.109 -7.122 1.00 69.31 198 GLN A C 1
ATOM 1512 O O . GLN A 1 198 ? -5.231 5.996 -5.910 1.00 69.31 198 GLN A O 1
ATOM 1517 N N . GLU A 1 199 ? -6.474 6.761 -7.618 1.00 77.25 199 GLU A N 1
ATOM 1518 C CA . GLU A 1 199 ? -7.483 7.409 -6.779 1.00 77.25 199 GLU A CA 1
ATOM 1519 C C . GLU A 1 199 ? -8.400 6.394 -6.075 1.00 77.25 199 GLU A C 1
ATOM 1521 O O . GLU A 1 199 ? -8.691 6.565 -4.891 1.00 77.25 199 GLU A O 1
ATOM 1526 N N . THR A 1 200 ? -8.768 5.280 -6.721 1.00 83.31 200 THR A N 1
ATOM 1527 C CA . THR A 1 200 ? -9.606 4.238 -6.083 1.00 83.31 200 THR A CA 1
ATOM 1528 C C . THR A 1 200 ? -8.955 3.616 -4.845 1.00 83.31 200 THR A C 1
ATOM 1530 O O . THR A 1 200 ? -9.637 3.358 -3.850 1.00 83.31 200 THR A O 1
ATOM 1533 N N . HIS A 1 201 ? -7.632 3.419 -4.854 1.00 82.81 201 HIS A N 1
ATOM 1534 C CA . HIS A 1 201 ? -6.914 2.900 -3.688 1.00 82.81 201 HIS A CA 1
ATOM 1535 C C . HIS A 1 201 ? -7.018 3.863 -2.496 1.00 82.81 201 HIS A C 1
ATOM 1537 O O . HIS A 1 201 ? -7.416 3.453 -1.407 1.00 82.81 201 HIS A O 1
ATOM 1543 N N . LYS A 1 202 ? -6.737 5.155 -2.710 1.00 89.19 202 LYS A N 1
ATOM 1544 C CA . LYS A 1 202 ? -6.844 6.193 -1.669 1.00 89.19 202 LYS A CA 1
ATOM 1545 C C . LYS A 1 202 ? -8.268 6.321 -1.130 1.00 89.19 202 LYS A C 1
ATOM 1547 O O . LYS A 1 202 ? -8.466 6.418 0.076 1.00 89.19 202 LYS A O 1
ATOM 1552 N N . GLN A 1 203 ? -9.259 6.282 -2.022 1.00 92.25 203 GLN A N 1
ATOM 1553 C CA . GLN A 1 203 ? -10.675 6.312 -1.653 1.00 92.25 203 GLN A CA 1
ATOM 1554 C C . GLN A 1 203 ? -11.050 5.110 -0.783 1.00 92.25 203 GLN A C 1
ATOM 1556 O O . GLN A 1 203 ? -11.764 5.269 0.201 1.00 92.25 203 GLN A O 1
ATOM 1561 N N . THR A 1 204 ? -10.535 3.920 -1.103 1.00 92.69 204 THR A N 1
ATOM 1562 C CA . THR A 1 204 ? -10.793 2.702 -0.322 1.00 92.69 204 THR A CA 1
ATOM 1563 C C . THR A 1 204 ? -10.263 2.833 1.104 1.00 92.69 204 THR A C 1
ATOM 1565 O O . THR A 1 204 ? -11.001 2.569 2.051 1.00 92.69 204 THR A O 1
ATOM 1568 N N . HIS A 1 205 ? -9.020 3.293 1.267 1.00 93.75 205 HIS A N 1
ATOM 1569 C CA . HIS A 1 205 ? -8.425 3.571 2.580 1.00 93.75 205 HIS A CA 1
ATOM 1570 C C . HIS A 1 205 ? -9.245 4.595 3.366 1.00 93.75 205 HIS A C 1
ATOM 1572 O O . HIS A 1 205 ? -9.708 4.303 4.470 1.00 93.75 205 HIS A O 1
ATOM 1578 N N . PHE A 1 206 ? -9.555 5.735 2.745 1.00 96.38 206 PHE A N 1
ATOM 1579 C CA . PHE A 1 206 ? -10.397 6.766 3.346 1.00 96.38 206 PHE A CA 1
ATOM 1580 C C . PHE A 1 206 ? -11.743 6.215 3.841 1.00 96.38 206 PHE A C 1
ATOM 1582 O O . PHE A 1 206 ? -12.128 6.455 4.985 1.00 96.38 206 PHE A O 1
ATOM 1589 N N . ILE A 1 207 ? -12.455 5.454 3.001 1.00 97.12 207 ILE A N 1
ATOM 1590 C CA . ILE A 1 207 ? -13.770 4.884 3.324 1.00 97.12 207 ILE A CA 1
ATOM 1591 C C . ILE A 1 207 ? -13.664 3.868 4.467 1.00 97.12 207 ILE A C 1
ATOM 1593 O O . ILE A 1 207 ? -14.495 3.889 5.378 1.00 97.12 207 ILE A O 1
ATOM 1597 N N . LEU A 1 208 ? -12.650 2.998 4.455 1.00 96.75 208 LEU A N 1
ATOM 1598 C CA . LEU A 1 208 ? -12.439 2.008 5.514 1.00 96.75 208 LEU A CA 1
ATOM 1599 C C . LEU A 1 208 ? -12.154 2.677 6.862 1.00 96.75 208 LEU A C 1
ATOM 1601 O O . LEU A 1 208 ? -12.761 2.305 7.869 1.00 96.75 208 LEU A O 1
ATOM 1605 N N . PHE A 1 209 ? -11.290 3.693 6.890 1.00 97.44 209 PHE A N 1
ATOM 1606 C CA . PHE A 1 209 ? -10.990 4.432 8.115 1.00 97.44 209 PHE A CA 1
ATOM 1607 C C . PHE A 1 209 ? -12.151 5.319 8.575 1.00 97.44 209 PHE A C 1
ATOM 1609 O O . PHE A 1 209 ? -12.386 5.429 9.779 1.00 97.44 209 PHE A O 1
ATOM 1616 N N . LEU A 1 210 ? -12.938 5.881 7.653 1.00 97.88 210 LEU A N 1
ATOM 1617 C CA . LEU A 1 210 ? -14.192 6.566 7.972 1.00 97.88 210 LEU A CA 1
ATOM 1618 C C . LEU A 1 210 ? -15.176 5.621 8.664 1.00 97.88 210 LEU A C 1
ATOM 1620 O O . LEU A 1 210 ? -15.685 5.939 9.741 1.00 97.88 210 LEU A O 1
ATOM 1624 N N . ALA A 1 211 ? -15.403 4.438 8.088 1.00 97.19 211 ALA A N 1
ATOM 1625 C CA . ALA A 1 211 ? -16.269 3.418 8.669 1.00 97.19 211 ALA A CA 1
ATOM 1626 C C . ALA A 1 211 ? -15.768 2.965 10.050 1.00 97.19 211 ALA A C 1
ATOM 1628 O O . ALA A 1 211 ? -16.565 2.858 10.985 1.00 97.19 211 ALA A O 1
ATOM 1629 N N . LEU A 1 212 ? -14.452 2.768 10.197 1.00 95.75 212 LEU A N 1
ATOM 1630 C CA . LEU A 1 212 ? -13.822 2.415 11.467 1.00 95.75 212 LEU A CA 1
ATOM 1631 C C . LEU A 1 212 ? -14.034 3.511 12.521 1.00 95.75 212 LEU A C 1
ATOM 1633 O O . LEU A 1 212 ? -14.412 3.212 13.652 1.00 95.75 212 LEU A O 1
ATOM 1637 N N . GLY A 1 213 ? -13.834 4.780 12.156 1.00 95.75 213 GLY A N 1
ATOM 1638 C CA . GLY A 1 213 ? -14.050 5.925 13.041 1.00 95.75 213 GLY A CA 1
ATOM 1639 C C . GLY A 1 213 ? -15.505 6.049 13.499 1.00 95.75 213 GLY A C 1
ATOM 1640 O O . GLY A 1 213 ? -15.762 6.248 14.689 1.00 95.75 213 GLY A O 1
ATOM 1641 N N . LEU A 1 214 ? -16.463 5.861 12.582 1.00 96.19 214 LEU A N 1
ATOM 1642 C CA . LEU A 1 214 ? -17.898 5.845 12.891 1.00 96.19 214 LEU A CA 1
ATOM 1643 C C . LEU A 1 214 ? -18.242 4.730 13.888 1.00 96.19 214 LEU A C 1
ATOM 1645 O O . LEU A 1 214 ? -18.846 4.991 14.934 1.00 96.19 214 LEU A O 1
ATOM 1649 N N . SER A 1 215 ? -17.849 3.486 13.593 1.00 93.44 215 SER A N 1
ATOM 1650 C CA . SER A 1 215 ? -18.186 2.337 14.438 1.00 93.44 215 SER A CA 1
ATOM 1651 C C . SER A 1 215 ? -17.494 2.413 15.802 1.00 93.44 215 SER A C 1
ATOM 1653 O O . SER A 1 215 ? -18.121 2.131 16.828 1.00 93.44 215 SER A O 1
ATOM 1655 N N . ALA A 1 216 ? -16.236 2.865 15.840 1.00 92.25 216 ALA A N 1
ATOM 1656 C CA . ALA A 1 216 ? -15.484 3.085 17.069 1.00 92.25 216 ALA A CA 1
ATOM 1657 C C . ALA A 1 216 ? -16.129 4.173 17.932 1.00 92.25 216 ALA A C 1
ATOM 1659 O O . ALA A 1 216 ? -16.350 3.946 19.118 1.00 92.25 216 ALA A O 1
ATOM 1660 N N . ALA A 1 217 ? -16.527 5.314 17.362 1.00 92.75 217 ALA A N 1
ATOM 1661 C CA . ALA A 1 217 ? -17.191 6.373 18.119 1.00 92.75 217 ALA A CA 1
ATOM 1662 C C . ALA A 1 217 ? -18.529 5.915 18.721 1.00 92.75 217 ALA A C 1
ATOM 1664 O O . ALA A 1 217 ? -18.829 6.230 19.876 1.00 92.75 217 ALA A O 1
ATOM 1665 N N . VAL A 1 218 ? -19.322 5.130 17.981 1.00 91.75 218 VAL A N 1
ATOM 1666 C CA . VAL A 1 218 ? -20.558 4.526 18.510 1.00 91.75 218 VAL A CA 1
ATOM 1667 C C . VAL A 1 218 ? -20.252 3.547 19.648 1.00 91.75 218 VAL A C 1
ATOM 1669 O O . VAL A 1 218 ? -20.951 3.565 20.663 1.00 91.75 218 VAL A O 1
ATOM 1672 N N . ALA A 1 219 ? -19.218 2.713 19.506 1.00 88.62 219 ALA A N 1
ATOM 1673 C CA . ALA A 1 219 ? -18.801 1.774 20.546 1.00 88.62 219 ALA A CA 1
ATOM 1674 C C . ALA A 1 219 ? -18.310 2.503 21.810 1.00 88.62 219 ALA A C 1
ATOM 1676 O O . ALA A 1 219 ? -18.795 2.224 22.906 1.00 88.62 219 ALA A O 1
ATOM 1677 N N . CYS A 1 220 ? -17.432 3.496 21.652 1.00 88.81 220 CYS A N 1
ATOM 1678 C CA . CYS A 1 220 ? -16.866 4.295 22.737 1.00 88.81 220 CYS A CA 1
ATOM 1679 C C . CYS A 1 220 ? -17.947 5.076 23.504 1.00 88.81 220 CYS A C 1
ATOM 1681 O O . CYS A 1 220 ? -17.910 5.117 24.726 1.00 88.81 220 CYS A O 1
ATOM 1683 N N . ARG A 1 221 ? -18.977 5.619 22.834 1.00 87.81 221 ARG A N 1
ATOM 1684 C CA . ARG A 1 221 ? -20.096 6.301 23.522 1.00 87.81 221 ARG A CA 1
ATOM 1685 C C . ARG A 1 221 ? -20.914 5.388 24.435 1.00 87.81 221 ARG A C 1
ATOM 1687 O O . ARG A 1 221 ? -21.540 5.878 25.370 1.00 87.81 221 ARG A O 1
ATOM 1694 N N . LYS A 1 222 ? -20.959 4.089 24.140 1.00 85.69 222 LYS A N 1
ATOM 1695 C CA . LYS A 1 222 ? -21.657 3.091 24.965 1.00 85.69 222 LYS A CA 1
ATOM 1696 C C . LYS A 1 222 ? -20.769 2.527 26.078 1.00 85.69 222 LYS A C 1
ATOM 1698 O O . LYS A 1 222 ? -21.278 1.853 26.973 1.00 85.69 222 LYS A O 1
ATOM 1703 N N 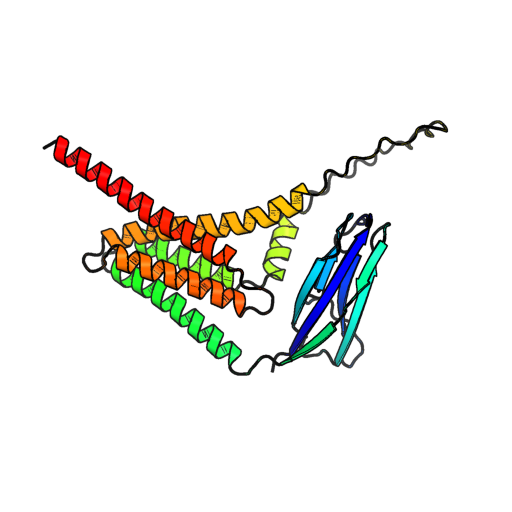. ALA A 1 223 ? -19.468 2.814 26.040 1.00 84.75 223 ALA A N 1
ATOM 1704 C CA . ALA A 1 223 ? -18.496 2.398 27.036 1.00 84.75 223 ALA A CA 1
ATOM 1705 C C . ALA A 1 223 ? -18.301 3.518 28.077 1.00 84.75 223 ALA A C 1
ATOM 1707 O O . ALA A 1 223 ? -17.678 4.532 27.772 1.00 84.75 223 ALA A O 1
ATOM 1708 N N . PRO A 1 224 ? -18.786 3.361 29.322 1.00 77.56 224 PRO A N 1
ATOM 1709 C CA . PRO A 1 224 ? -18.706 4.419 30.335 1.00 77.56 224 PRO A CA 1
ATOM 1710 C C . PRO A 1 224 ? -17.266 4.775 30.740 1.00 77.56 224 PRO A C 1
ATOM 1712 O O . PRO A 1 224 ? -17.030 5.837 31.303 1.00 77.56 224 PRO A O 1
ATOM 1715 N N . THR A 1 225 ? -16.301 3.898 30.458 1.00 84.12 225 THR A N 1
ATOM 1716 C CA . THR A 1 225 ? -14.891 4.059 30.829 1.00 84.12 225 THR A CA 1
ATOM 1717 C C . THR A 1 225 ? -14.043 4.740 29.754 1.00 84.12 225 THR A C 1
ATOM 1719 O O . THR A 1 225 ? -12.907 5.118 30.037 1.00 84.12 225 THR A O 1
ATOM 1722 N N . LEU A 1 226 ? -14.552 4.908 28.527 1.00 85.62 226 LEU A N 1
ATOM 1723 C CA . LEU A 1 226 ? -13.777 5.456 27.415 1.00 85.62 226 LEU A CA 1
ATOM 1724 C C . LEU A 1 226 ? -14.214 6.871 27.052 1.00 85.62 226 LEU A C 1
ATOM 1726 O O . LEU A 1 226 ? -15.332 7.116 26.607 1.00 85.62 226 LEU A O 1
ATOM 1730 N N . SER A 1 227 ? -13.273 7.809 27.146 1.00 89.25 227 SER A N 1
ATOM 1731 C CA . SER A 1 227 ? -13.471 9.146 26.596 1.00 89.25 227 SER A CA 1
ATOM 1732 C C . SER A 1 227 ? -13.361 9.133 25.065 1.00 89.25 227 SER A C 1
ATOM 1734 O O . SER A 1 227 ? -12.584 8.369 24.484 1.00 89.25 227 SER A O 1
ATOM 1736 N N . THR A 1 228 ? -14.060 10.051 24.390 1.00 88.25 228 THR A N 1
ATOM 1737 C CA . THR A 1 228 ? -13.906 10.266 22.937 1.00 88.25 228 THR A CA 1
ATOM 1738 C C . THR A 1 228 ? -12.453 10.558 22.553 1.00 88.25 228 THR A C 1
ATOM 1740 O O . THR A 1 228 ? -12.001 10.134 21.494 1.00 88.25 228 THR A O 1
ATOM 1743 N N . ARG A 1 229 ? -11.694 11.237 23.427 1.00 91.75 229 ARG A N 1
ATOM 1744 C CA . ARG A 1 229 ? -10.272 11.545 23.206 1.00 91.75 229 ARG A CA 1
ATOM 1745 C C . ARG A 1 229 ? -9.420 10.279 23.180 1.00 91.75 229 ARG A C 1
ATOM 1747 O O . ARG A 1 229 ? -8.582 10.134 22.302 1.00 91.75 229 ARG A O 1
ATOM 1754 N N . THR A 1 230 ? -9.672 9.355 24.105 1.00 90.50 230 THR A N 1
ATOM 1755 C CA . THR A 1 230 ? -9.001 8.050 24.162 1.00 90.50 230 THR A CA 1
ATOM 1756 C C . THR A 1 230 ? -9.301 7.226 22.910 1.00 90.50 230 THR A C 1
ATOM 1758 O O . THR A 1 230 ? -8.390 6.666 22.310 1.00 90.50 230 THR A O 1
ATOM 1761 N N . CYS A 1 231 ? -10.567 7.215 22.484 1.00 90.25 231 CYS A N 1
ATOM 1762 C CA . CYS A 1 231 ? -11.009 6.552 21.258 1.00 90.25 231 CYS A CA 1
ATOM 1763 C C . CYS A 1 231 ? -10.273 7.106 20.026 1.00 90.25 231 CYS A C 1
ATOM 1765 O O . CYS A 1 231 ? -9.725 6.352 19.225 1.00 90.25 231 CYS A O 1
ATOM 1767 N N . LEU A 1 232 ? -10.197 8.437 19.918 1.00 93.75 232 LEU A N 1
ATOM 1768 C CA . LEU A 1 232 ? -9.493 9.108 18.832 1.00 93.75 232 LEU A CA 1
ATOM 1769 C C . LEU A 1 232 ? -7.993 8.799 18.851 1.00 93.75 232 LEU A C 1
ATOM 1771 O O . LEU A 1 232 ? -7.446 8.413 17.827 1.00 93.75 232 LEU A O 1
ATOM 1775 N N . ALA A 1 233 ? -7.336 8.900 20.009 1.00 94.31 233 ALA A N 1
ATOM 1776 C CA . ALA A 1 233 ? 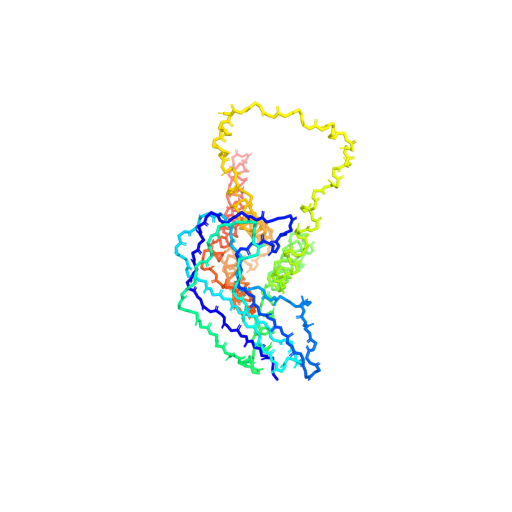-5.916 8.581 20.143 1.00 94.31 233 ALA A CA 1
ATOM 1777 C C . ALA A 1 233 ? -5.603 7.137 19.713 1.00 94.31 233 ALA A C 1
ATOM 1779 O O . ALA A 1 233 ? -4.610 6.904 19.025 1.00 94.31 233 ALA A O 1
ATOM 1780 N N . ALA A 1 234 ? -6.473 6.181 20.055 1.00 92.38 234 ALA A N 1
ATOM 1781 C CA . ALA A 1 234 ? -6.324 4.791 19.640 1.00 92.38 234 ALA A CA 1
ATOM 1782 C C . ALA A 1 234 ? -6.445 4.619 18.115 1.00 92.38 234 ALA A C 1
ATOM 1784 O O . ALA A 1 234 ? -5.663 3.875 17.532 1.00 92.38 234 ALA A O 1
ATOM 1785 N N . LEU A 1 235 ? -7.366 5.338 17.461 1.00 94.25 235 LEU A N 1
ATOM 1786 C CA . LEU A 1 235 ? -7.508 5.328 15.999 1.00 94.25 235 LEU A CA 1
ATOM 1787 C C . LEU A 1 235 ? -6.303 5.960 15.290 1.00 94.25 235 LEU A C 1
ATOM 1789 O O . LEU A 1 235 ? -5.842 5.420 14.289 1.00 94.25 235 LEU A O 1
ATOM 1793 N N . ILE A 1 236 ? -5.764 7.062 15.822 1.00 95.75 236 ILE A N 1
ATOM 1794 C CA . ILE A 1 236 ? -4.547 7.705 15.294 1.00 95.75 236 ILE A CA 1
ATOM 1795 C C . ILE A 1 236 ? -3.366 6.738 15.372 1.00 95.75 236 ILE A C 1
ATOM 1797 O O . ILE A 1 236 ? -2.638 6.553 14.396 1.00 95.75 236 ILE A O 1
ATOM 1801 N N . LEU A 1 237 ? -3.187 6.106 16.535 1.00 95.31 237 LEU A N 1
ATOM 1802 C CA . LEU A 1 237 ? -2.126 5.131 16.744 1.00 95.31 237 LEU A CA 1
ATOM 1803 C C . LEU A 1 237 ? -2.305 3.916 15.827 1.00 95.31 237 LEU A C 1
ATOM 1805 O O . LEU A 1 237 ? -1.335 3.462 15.229 1.00 95.31 237 LEU A O 1
ATOM 1809 N N . PHE A 1 238 ? -3.538 3.427 15.673 1.00 94.81 238 PHE A N 1
ATOM 1810 C CA . PHE A 1 238 ? -3.859 2.331 14.765 1.00 94.81 238 PHE A CA 1
ATOM 1811 C C . PHE A 1 238 ? -3.504 2.672 13.311 1.00 94.81 238 PHE A C 1
ATOM 1813 O O . PHE A 1 238 ? -2.780 1.898 12.694 1.00 94.81 238 PHE A O 1
ATOM 1820 N N . ALA A 1 239 ? -3.905 3.848 12.808 1.00 95.62 239 ALA A N 1
ATOM 1821 C CA . ALA A 1 239 ? -3.545 4.329 11.469 1.00 95.62 239 ALA A CA 1
ATOM 1822 C C . ALA A 1 239 ? -2.019 4.429 11.275 1.00 95.62 239 ALA A C 1
ATOM 1824 O O . ALA A 1 239 ? -1.475 4.018 10.251 1.00 95.62 239 ALA A O 1
ATOM 1825 N N . GLY A 1 240 ? -1.301 4.930 12.286 1.00 95.06 240 GLY A N 1
ATOM 1826 C CA . GLY A 1 240 ? 0.162 4.984 12.259 1.00 95.06 240 GLY A CA 1
ATOM 1827 C C . GLY A 1 240 ? 0.804 3.596 12.198 1.00 95.06 240 GLY A C 1
ATOM 1828 O O . GLY A 1 240 ? 1.725 3.372 11.418 1.00 95.06 240 GLY A O 1
ATOM 1829 N N . ILE A 1 241 ? 0.306 2.634 12.981 1.00 94.56 241 ILE A N 1
ATOM 1830 C CA . ILE A 1 241 ? 0.820 1.258 12.965 1.00 94.56 241 ILE A CA 1
ATOM 1831 C C . ILE A 1 241 ? 0.526 0.578 11.630 1.00 94.56 241 ILE A C 1
ATOM 1833 O O . ILE A 1 241 ? 1.395 -0.119 11.112 1.00 94.56 241 ILE A O 1
ATOM 1837 N N . THR A 1 242 ? -0.663 0.767 11.056 1.00 94.25 242 THR A N 1
ATOM 1838 C CA . THR A 1 242 ? -1.004 0.177 9.756 1.00 94.25 242 THR A CA 1
ATOM 1839 C C . THR A 1 242 ? -0.140 0.743 8.636 1.00 94.25 242 THR A C 1
ATOM 1841 O O . THR A 1 242 ? 0.296 -0.031 7.789 1.00 94.25 242 THR A O 1
ATOM 1844 N N . GLU A 1 243 ? 0.202 2.033 8.669 1.00 93.88 243 GLU A N 1
ATOM 1845 C CA . GLU A 1 243 ? 1.160 2.626 7.729 1.00 93.88 243 GLU A CA 1
ATOM 1846 C C . GLU A 1 243 ? 2.580 2.075 7.932 1.00 93.88 243 GLU A C 1
ATOM 1848 O O . GLU A 1 243 ? 3.253 1.698 6.972 1.00 93.88 243 GLU A O 1
ATOM 1853 N N . LEU A 1 244 ? 3.037 1.946 9.183 1.00 93.06 244 LEU A N 1
ATOM 1854 C CA . LEU A 1 244 ? 4.329 1.322 9.484 1.00 93.06 244 LEU A CA 1
ATOM 1855 C C . LEU A 1 244 ? 4.380 -0.134 8.999 1.00 93.06 244 LEU A C 1
ATOM 1857 O O . LEU A 1 244 ? 5.386 -0.548 8.427 1.00 93.06 244 LEU A O 1
ATOM 1861 N N . LEU A 1 245 ? 3.295 -0.897 9.176 1.00 91.69 245 LEU A N 1
ATOM 1862 C CA . LEU A 1 245 ? 3.152 -2.262 8.659 1.00 91.69 245 LEU A CA 1
ATOM 1863 C C . LEU A 1 245 ? 3.238 -2.308 7.126 1.00 91.69 245 LEU A C 1
ATOM 1865 O O . LEU A 1 245 ? 3.855 -3.221 6.576 1.00 91.69 245 LEU A O 1
ATOM 1869 N N . GLN A 1 246 ? 2.679 -1.317 6.427 1.00 89.94 246 GLN A N 1
ATOM 1870 C CA . GLN A 1 246 ? 2.865 -1.197 4.982 1.00 89.94 246 GLN A CA 1
ATOM 1871 C C . GLN A 1 246 ? 4.316 -0.853 4.637 1.00 89.94 246 GLN A C 1
ATOM 1873 O O . GLN A 1 246 ? 4.889 -1.478 3.749 1.00 89.94 246 GLN A O 1
ATOM 1878 N N . GLY A 1 247 ? 4.944 0.073 5.360 1.00 86.06 247 GLY A N 1
ATOM 1879 C CA . GLY A 1 247 ? 6.310 0.511 5.076 1.00 86.06 247 GLY A CA 1
ATOM 1880 C C . GLY A 1 247 ? 7.394 -0.537 5.338 1.00 86.06 247 GLY A C 1
ATOM 1881 O O . GLY A 1 247 ? 8.446 -0.507 4.704 1.00 86.06 247 GLY A O 1
ATOM 1882 N N . ILE A 1 248 ? 7.149 -1.489 6.241 1.00 86.69 248 ILE A N 1
ATOM 1883 C CA . ILE A 1 248 ? 8.032 -2.653 6.433 1.00 86.69 248 ILE A CA 1
ATOM 1884 C C . ILE A 1 248 ? 7.747 -3.780 5.436 1.00 86.69 248 ILE A C 1
ATOM 1886 O O . ILE A 1 248 ? 8.536 -4.731 5.353 1.00 86.69 248 ILE A O 1
ATOM 1890 N N . SER A 1 249 ? 6.632 -3.708 4.702 1.00 85.00 249 SER A N 1
ATOM 1891 C CA . SER A 1 249 ? 6.367 -4.626 3.603 1.00 85.00 249 SER A CA 1
ATOM 1892 C C . SER A 1 249 ? 7.314 -4.292 2.452 1.00 85.00 249 SER A C 1
ATOM 1894 O O . SER A 1 249 ? 7.507 -3.145 2.066 1.00 85.00 249 SER A O 1
ATOM 1896 N N . ILE A 1 250 ? 7.953 -5.316 1.901 1.00 80.25 250 ILE A N 1
ATOM 1897 C CA . ILE A 1 250 ? 9.112 -5.142 1.011 1.00 80.25 250 ILE A CA 1
ATOM 1898 C C . ILE A 1 250 ? 8.721 -4.477 -0.314 1.00 80.25 250 ILE A C 1
ATOM 1900 O O . ILE A 1 250 ? 9.553 -3.869 -0.980 1.00 80.25 250 ILE A O 1
ATOM 1904 N N . THR A 1 251 ? 7.447 -4.588 -0.686 1.00 77.06 251 THR A N 1
ATOM 1905 C CA . THR A 1 251 ? 6.904 -4.110 -1.957 1.00 77.06 251 THR A CA 1
ATOM 1906 C C . THR A 1 251 ? 6.142 -2.794 -1.840 1.00 77.06 251 THR A C 1
ATOM 1908 O O . THR A 1 251 ? 5.606 -2.343 -2.848 1.00 77.06 251 THR A O 1
ATOM 1911 N N . ARG A 1 252 ? 6.022 -2.194 -0.648 1.00 80.88 252 ARG A N 1
ATOM 1912 C CA . ARG A 1 252 ? 5.316 -0.918 -0.481 1.00 80.88 252 ARG A CA 1
ATOM 1913 C C . ARG A 1 252 ? 6.237 0.124 0.129 1.00 80.88 252 ARG A C 1
ATOM 1915 O O . ARG A 1 252 ? 7.020 -0.149 1.030 1.00 80.88 252 ARG A O 1
ATOM 1922 N N . THR A 1 253 ? 6.127 1.340 -0.380 1.00 78.62 253 THR A N 1
ATOM 1923 C CA . THR A 1 253 ? 6.773 2.511 0.207 1.00 78.62 253 THR A CA 1
ATOM 1924 C C . THR A 1 253 ? 5.758 3.198 1.104 1.00 78.62 253 THR A C 1
ATOM 1926 O O . THR A 1 253 ? 4.682 3.515 0.588 1.00 78.62 253 THR A O 1
ATOM 1929 N N . PRO A 1 254 ? 6.073 3.465 2.380 1.00 80.88 254 PRO A N 1
ATOM 1930 C CA . PRO A 1 254 ? 5.181 4.256 3.203 1.00 80.88 254 PRO A CA 1
ATOM 1931 C C . PRO A 1 254 ? 5.095 5.665 2.613 1.00 80.88 254 PRO A C 1
ATOM 1933 O O . PRO A 1 254 ? 6.100 6.233 2.167 1.00 80.88 254 PRO A O 1
ATOM 1936 N N . ARG A 1 255 ? 3.894 6.227 2.577 1.00 86.75 255 ARG A N 1
ATOM 1937 C CA . ARG A 1 255 ? 3.636 7.579 2.098 1.00 86.75 255 ARG A CA 1
ATOM 1938 C C . ARG A 1 255 ? 2.944 8.337 3.210 1.00 86.75 255 ARG A C 1
ATOM 1940 O O . ARG A 1 255 ? 1.838 8.010 3.615 1.00 86.75 255 ARG A O 1
ATOM 1947 N N . LEU A 1 256 ? 3.563 9.439 3.630 1.00 89.69 256 LEU A N 1
ATOM 1948 C CA . LEU A 1 256 ? 2.978 10.338 4.629 1.00 89.69 256 LEU A CA 1
ATOM 1949 C C . LEU A 1 256 ? 1.557 10.791 4.243 1.00 89.69 256 LEU A C 1
ATOM 1951 O O . LEU A 1 256 ? 0.715 11.004 5.111 1.00 89.69 256 LEU A O 1
ATOM 1955 N N . LEU A 1 257 ? 1.291 10.910 2.938 1.00 91.44 257 LEU A N 1
ATOM 1956 C CA . LEU A 1 257 ? -0.031 11.235 2.415 1.00 91.44 257 LEU A CA 1
ATOM 1957 C C . LEU A 1 257 ? -1.068 10.131 2.681 1.00 91.44 257 LEU A C 1
ATOM 1959 O O . LEU A 1 257 ? -2.202 10.469 3.001 1.00 91.44 257 LEU A O 1
ATOM 1963 N N . ASP A 1 258 ? -0.694 8.853 2.577 1.00 90.75 258 ASP A N 1
ATOM 1964 C CA . ASP A 1 258 ? -1.609 7.727 2.806 1.00 90.75 258 ASP A CA 1
ATOM 1965 C C . ASP A 1 258 ? -2.009 7.676 4.292 1.00 90.75 258 ASP A C 1
ATOM 1967 O O . ASP A 1 258 ? -3.197 7.662 4.612 1.00 90.75 258 ASP A O 1
ATOM 1971 N N . TRP A 1 259 ? -1.044 7.865 5.203 1.00 94.50 259 TRP A N 1
ATOM 1972 C CA . TRP A 1 259 ? -1.332 8.060 6.633 1.00 94.50 259 TRP A CA 1
ATOM 1973 C C . TRP A 1 259 ? -2.258 9.255 6.906 1.00 94.50 259 TRP A C 1
ATOM 1975 O O . TRP A 1 259 ? -3.159 9.177 7.743 1.00 94.50 259 TRP A O 1
ATOM 1985 N N . GLY A 1 260 ? -2.058 10.369 6.196 1.00 96.19 260 GLY A N 1
ATOM 1986 C CA . GLY A 1 260 ? -2.923 11.545 6.303 1.00 96.19 260 GLY A CA 1
ATOM 1987 C C . GLY A 1 260 ? -4.366 11.267 5.870 1.00 96.19 260 GLY A C 1
ATOM 1988 O O . GLY A 1 260 ? -5.298 11.755 6.508 1.00 96.19 260 GLY A O 1
ATOM 1989 N N . ILE A 1 261 ? -4.559 10.460 4.823 1.00 95.62 261 ILE A N 1
ATOM 1990 C CA . ILE A 1 261 ? -5.880 10.049 4.325 1.00 95.62 261 ILE A CA 1
ATOM 1991 C C . ILE A 1 261 ? -6.587 9.144 5.343 1.00 95.62 261 ILE A C 1
ATOM 1993 O O . ILE A 1 261 ? -7.760 9.379 5.650 1.00 95.62 261 ILE A O 1
ATOM 1997 N N . ASP A 1 262 ? -5.873 8.175 5.916 1.00 96.06 262 ASP A N 1
ATOM 1998 C CA . ASP A 1 262 ? -6.391 7.284 6.962 1.00 96.06 262 ASP A CA 1
ATOM 1999 C C . ASP A 1 262 ? -6.829 8.075 8.201 1.00 96.06 262 ASP A C 1
ATOM 2001 O O . ASP A 1 262 ? -7.934 7.907 8.730 1.00 96.06 262 ASP A O 1
ATOM 2005 N N . LEU A 1 263 ? -5.977 9.009 8.635 1.00 97.06 263 LEU A N 1
ATOM 2006 C CA . LEU A 1 263 ? -6.249 9.900 9.756 1.00 97.06 263 LEU A CA 1
ATOM 2007 C C . LEU A 1 263 ? -7.473 10.786 9.495 1.00 97.06 263 LEU A C 1
ATOM 2009 O O . LEU A 1 263 ? -8.326 10.950 10.375 1.00 97.06 263 LEU A O 1
ATOM 2013 N N . LEU A 1 264 ? -7.581 11.351 8.290 1.00 97.25 264 LEU A N 1
ATOM 2014 C CA . LEU A 1 264 ? -8.714 12.181 7.897 1.00 97.25 264 LEU A CA 1
ATOM 2015 C C . LEU A 1 264 ? -10.020 11.374 7.910 1.00 97.25 264 LEU A C 1
ATOM 2017 O O . LEU A 1 264 ? -11.006 11.828 8.488 1.00 97.25 264 LEU A O 1
ATOM 2021 N N . GLY A 1 265 ? -10.022 10.161 7.350 1.00 97.56 265 GLY A N 1
ATOM 2022 C CA . GLY A 1 265 ? -11.178 9.261 7.396 1.00 97.56 265 GLY A CA 1
ATOM 2023 C C . GLY A 1 265 ? -11.625 8.984 8.833 1.00 97.56 265 GLY A C 1
ATOM 2024 O O . GLY A 1 265 ? -12.769 9.263 9.202 1.00 97.56 265 GLY A O 1
ATOM 2025 N N . ALA A 1 266 ? -10.707 8.518 9.685 1.00 97.19 266 ALA A N 1
ATOM 2026 C CA . ALA A 1 266 ? -11.015 8.176 11.074 1.00 97.19 266 ALA A CA 1
ATOM 2027 C C . ALA A 1 266 ? -11.526 9.374 11.891 1.00 97.19 266 ALA A C 1
ATOM 2029 O O . ALA A 1 266 ? -12.520 9.258 12.615 1.00 97.19 266 ALA A O 1
ATOM 2030 N N . THR A 1 267 ? -10.875 10.535 11.766 1.00 96.75 267 THR A N 1
ATOM 2031 C CA . THR A 1 267 ? -11.261 11.761 12.486 1.00 96.75 267 THR A CA 1
ATOM 2032 C C . THR A 1 267 ? -12.635 12.269 12.050 1.00 96.75 267 THR A C 1
ATOM 2034 O O . THR A 1 267 ? -13.450 12.600 12.915 1.00 96.75 267 THR A O 1
ATOM 2037 N N . LEU A 1 268 ? -12.937 12.270 10.745 1.00 97.56 268 LEU A N 1
ATOM 2038 C CA . LEU A 1 268 ? -14.257 12.638 10.225 1.00 97.56 268 LEU A CA 1
ATOM 2039 C C . LEU A 1 268 ? -15.350 11.688 10.722 1.00 97.56 268 LEU A C 1
ATOM 2041 O O . LEU A 1 268 ? -16.420 12.148 11.121 1.00 97.56 268 LEU A O 1
ATOM 2045 N N . GLY A 1 269 ? -15.071 10.384 10.780 1.00 97.12 269 GLY A N 1
ATOM 2046 C CA . GLY A 1 269 ? -16.017 9.397 11.304 1.00 97.12 269 GLY A CA 1
ATOM 2047 C C . GLY A 1 269 ? -16.371 9.665 12.769 1.00 97.12 269 GLY A C 1
ATOM 2048 O O . GLY A 1 269 ? -17.545 9.732 13.139 1.00 97.12 269 GLY A O 1
ATOM 2049 N N . VAL A 1 270 ? -15.362 9.914 13.607 1.00 95.75 270 VAL A N 1
ATOM 2050 C CA . VAL A 1 270 ? -15.582 10.279 15.017 1.00 95.75 270 VAL A CA 1
ATOM 2051 C C . VAL A 1 270 ? -16.330 11.612 15.141 1.00 95.75 270 VAL A C 1
ATOM 2053 O O . VAL A 1 270 ? -17.287 11.716 15.917 1.00 95.75 270 VAL A O 1
ATOM 2056 N N . GLY A 1 271 ? -15.921 12.620 14.366 1.00 95.94 271 GLY A N 1
ATOM 2057 C CA . GLY A 1 271 ? -16.526 13.951 14.353 1.00 95.94 271 GLY A CA 1
ATOM 2058 C C . GLY A 1 271 ? -18.010 13.925 13.985 1.00 95.94 271 GLY A C 1
ATOM 2059 O O . GLY A 1 271 ? -18.814 14.576 14.656 1.00 95.94 271 GLY A O 1
ATOM 2060 N N . LEU A 1 272 ? -18.395 13.113 12.994 1.00 97.00 272 LEU A N 1
ATOM 2061 C CA . LEU A 1 272 ? -19.784 12.976 12.556 1.00 97.00 272 LEU A CA 1
ATOM 2062 C C . LEU A 1 272 ? -20.682 12.414 13.668 1.00 97.00 272 LEU A C 1
ATOM 2064 O O . LEU A 1 272 ? -21.729 12.989 13.965 1.00 97.00 272 LEU A O 1
ATOM 2068 N N . ILE A 1 273 ? -20.260 11.341 14.347 1.00 95.88 273 ILE A N 1
ATOM 2069 C CA . ILE A 1 273 ? -21.023 10.769 15.473 1.00 95.88 273 ILE A CA 1
ATOM 2070 C C . ILE A 1 273 ? -21.145 11.761 16.629 1.00 95.88 273 ILE A C 1
ATOM 2072 O O . ILE A 1 273 ? -22.197 11.847 17.272 1.00 95.88 273 ILE A O 1
ATOM 2076 N N . TRP A 1 274 ? -20.082 12.516 16.908 1.00 94.44 274 TRP A N 1
ATOM 2077 C CA . TRP A 1 274 ? -20.113 13.548 17.937 1.00 94.44 274 TRP A CA 1
ATOM 2078 C C . TRP A 1 274 ? -21.099 14.670 17.590 1.00 94.44 274 TRP A C 1
ATOM 2080 O O . TRP A 1 274 ? -21.932 15.017 18.433 1.00 94.44 274 TRP A O 1
ATOM 2090 N N . TRP A 1 275 ? -21.067 15.181 16.358 1.00 96.19 275 TRP A N 1
ATOM 2091 C CA . TRP A 1 275 ? -21.970 16.229 15.880 1.00 96.19 275 TRP A CA 1
ATOM 2092 C C . TRP A 1 275 ? -23.439 15.789 15.924 1.00 96.19 275 TRP A C 1
ATOM 2094 O O . TRP A 1 275 ? -24.258 16.455 16.561 1.00 96.19 275 TRP A O 1
ATOM 2104 N N . LEU A 1 276 ? -23.756 14.607 15.382 1.00 96.50 276 LEU A N 1
ATOM 2105 C CA . LEU A 1 276 ? -25.107 14.030 15.432 1.00 96.50 276 LEU A CA 1
ATOM 2106 C C . LEU A 1 276 ? -25.611 13.863 16.873 1.00 96.50 276 LEU A C 1
ATOM 2108 O O . LEU A 1 276 ? -26.776 14.121 17.172 1.00 96.50 276 LEU A O 1
ATOM 2112 N N . SER A 1 277 ? -24.723 13.493 17.802 1.00 93.25 277 SER A N 1
ATOM 2113 C CA . SER A 1 277 ? -25.080 13.380 19.220 1.00 93.25 277 SER A CA 1
ATOM 2114 C C . SER A 1 277 ? -25.487 14.706 19.852 1.00 93.25 277 SER A C 1
ATOM 2116 O O . SER A 1 277 ? -26.322 14.726 20.754 1.00 93.25 277 SER A O 1
ATOM 2118 N N . ARG A 1 278 ? -24.866 15.804 19.411 1.00 95.50 278 ARG A N 1
ATOM 2119 C CA . ARG A 1 278 ? -25.125 17.142 19.935 1.00 95.50 278 ARG A CA 1
ATOM 2120 C C . ARG A 1 278 ? -26.475 17.650 19.449 1.00 95.50 278 ARG A C 1
ATOM 2122 O O . ARG A 1 278 ? -27.234 18.160 20.263 1.00 95.50 278 ARG A O 1
ATOM 2129 N N . ILE A 1 279 ? -26.783 17.438 18.169 1.00 97.19 279 ILE A N 1
ATOM 2130 C CA . ILE A 1 279 ? -28.090 17.766 17.587 1.00 97.19 279 ILE A CA 1
ATOM 2131 C C . ILE A 1 279 ? -29.200 17.008 18.316 1.00 97.19 279 ILE A C 1
ATOM 2133 O O . ILE A 1 279 ? -30.164 17.619 18.762 1.00 97.19 279 ILE A O 1
ATOM 2137 N N . HIS A 1 280 ? -29.038 15.697 18.513 1.00 96.50 280 HIS A N 1
ATOM 2138 C CA . HIS A 1 280 ? -30.051 14.887 19.189 1.00 96.50 280 HIS A CA 1
ATOM 2139 C C . HIS A 1 280 ? -30.341 15.356 20.626 1.00 96.50 280 HIS A C 1
ATOM 2141 O O . HIS A 1 280 ? -31.506 15.426 21.014 1.00 96.50 280 HIS A O 1
ATOM 2147 N N . ARG A 1 281 ? -29.304 15.728 21.396 1.00 95.75 281 ARG A N 1
ATOM 2148 C CA . ARG A 1 281 ? -29.486 16.318 22.736 1.00 95.75 281 ARG A CA 1
ATOM 2149 C C . ARG A 1 281 ? -30.240 17.644 22.667 1.00 95.75 281 ARG A C 1
ATOM 2151 O O . ARG A 1 281 ? -31.250 17.782 23.333 1.00 95.75 281 ARG A O 1
ATOM 2158 N N . SER A 1 282 ? -29.826 18.548 21.776 1.00 96.75 282 SER A N 1
ATOM 2159 C CA . SER A 1 282 ? -30.484 19.850 21.607 1.00 96.75 282 SER A CA 1
ATOM 2160 C C . SER A 1 282 ? -31.969 19.739 21.252 1.00 96.75 282 SER A C 1
ATOM 2162 O O . SER A 1 282 ? -32.751 20.574 21.686 1.00 96.75 282 SER A O 1
ATOM 2164 N N . ILE A 1 283 ? -32.353 18.739 20.452 1.00 96.75 283 ILE A N 1
ATOM 2165 C CA . ILE A 1 283 ? -33.760 18.488 20.105 1.00 96.75 283 ILE A CA 1
ATOM 2166 C C . ILE A 1 283 ? -34.522 17.922 21.308 1.00 96.75 283 ILE A C 1
ATOM 2168 O O . ILE A 1 283 ? -35.663 18.306 21.539 1.00 96.75 283 ILE A O 1
ATOM 2172 N N . SER A 1 284 ? -33.896 17.022 22.070 1.00 97.12 284 SER A N 1
ATOM 2173 C CA . SER A 1 284 ? -34.521 16.401 23.245 1.00 97.12 284 SER A CA 1
ATOM 2174 C C . SER A 1 284 ? -34.768 17.423 24.357 1.00 97.12 284 SER A C 1
ATOM 2176 O O . SER A 1 284 ? -35.849 17.430 24.930 1.00 97.12 284 SER A O 1
ATOM 2178 N N . ASP A 1 285 ? -33.809 18.322 24.596 1.00 96.69 285 ASP A N 1
ATOM 2179 C CA . ASP A 1 285 ? -33.914 19.391 25.599 1.00 96.69 285 ASP A CA 1
ATOM 2180 C C . ASP A 1 285 ? -34.961 20.453 25.211 1.00 96.69 285 ASP A C 1
ATOM 2182 O O . ASP A 1 285 ? -35.572 21.069 26.074 1.00 96.69 285 ASP A O 1
ATOM 2186 N N . ALA A 1 286 ? -35.190 20.676 23.911 1.00 96.75 286 ALA A N 1
ATOM 2187 C CA . ALA A 1 286 ? -36.226 21.594 23.431 1.00 96.75 286 ALA A CA 1
ATOM 2188 C C . ALA A 1 286 ? -37.648 21.008 23.517 1.00 96.75 286 ALA A C 1
ATOM 2190 O O . ALA A 1 286 ? -38.621 21.745 23.374 1.00 96.75 286 ALA A O 1
ATOM 2191 N N . ALA A 1 287 ? -37.768 19.690 23.692 1.00 96.12 287 ALA A N 1
ATOM 2192 C CA . ALA A 1 287 ? -39.043 18.984 23.773 1.00 96.12 287 ALA A CA 1
ATOM 2193 C C . ALA A 1 287 ? -39.523 18.733 25.217 1.00 96.12 287 ALA A C 1
ATOM 2195 O O . ALA A 1 287 ? -40.670 18.321 25.392 1.00 96.12 287 ALA A O 1
ATOM 2196 N N . SER A 1 288 ? -38.661 18.941 26.222 1.00 94.69 288 SER A N 1
ATOM 2197 C CA . SER A 1 288 ? -38.954 18.806 27.660 1.00 94.69 288 SER A CA 1
ATOM 2198 C C . SER A 1 288 ? -39.329 20.134 28.299 1.00 94.69 288 SER A C 1
ATOM 2200 O O . SER A 1 288 ? -40.289 20.141 29.098 1.00 94.69 288 SER A O 1
#